Protein AF-A0A2X1SPT2-F1 (afdb_monomer_lite)

InterPro domains:
  IPR054160 MrkD-like, receptor binding domain [PF22003] (40-173)

pLDDT: mean 73.35, std 17.87, range [29.05, 94.25]

Foldseek 3Di:
DPDVVVVVVVVVVVVVVPPPPPPLPQFQKDKPDFAAEADEDAPEDFDDDLPDDFFDWRDKDKDQVCVRTPNGKIKIARPPDQLLQRWFKKFFDWPDDDPDDQWDDWPKPQKTKHKWKAFAPCQQVGHNDTDTPGDIDTGGHPSPDPRSIDISSRMMMMMTIGGHDSDIGDDWIWDWTCATMDRPNGHGHIYTYTHDDPDDDDDDD

Sequence (205 aa):
MSFLTLLRRVAMTLLFILLPAASGWACTPVFVRGQASTLRLNVGQLTVPADARPGTPLYHKSFAWNRLSDGGEQWIRCADDPHGLSPLLLDSLLSGGVTRPTVYQTNLAGIGVRVSLRAIGGYGGFPDRPTPSPFSQRVDNPAALPDAVWKLGYFRLTIELIKTGPAATPGELEYHSERFLMAEHTPAGRVRLNRRDQHRGMFSE

Radius of gyration: 23.31 Å; chains: 1; bounding box: 60×86×54 Å

Organism: Klebsiella pneumoniae (NCBI:txid573)

Secondary structure (DSSP, 8-state):
--HHHHHHHHHHHHHHHHS---------EEEEE--B-EEEE-----PPPTTPPTT-EEEEEEEEGGGTBSSS--EEEETT-TT--SPEEEEE--TT-SSS-SSEE-SSTTEEEEEEEEEGGGGGG--SS-EESSEEEEE---TT-TT-EEEGGGEEEEEEEEE-SSS---S--EEEES--EEETTSPPPEEEEE-----------

Structure (mmCIF, N/CA/C/O backbone):
data_AF-A0A2X1SPT2-F1
#
_entry.id   AF-A0A2X1SPT2-F1
#
loop_
_atom_site.group_PDB
_atom_site.id
_atom_site.type_symbol
_atom_site.label_atom_id
_atom_site.label_alt_id
_atom_site.label_comp_id
_atom_site.label_asym_id
_atom_site.label_entity_id
_atom_site.label_seq_id
_atom_site.pdbx_PDB_ins_code
_atom_site.Cartn_x
_atom_site.Cartn_y
_atom_site.Cartn_z
_atom_site.occupancy
_atom_site.B_iso_or_equiv
_atom_site.auth_seq_id
_atom_site.auth_comp_id
_atom_site.auth_asym_id
_atom_site.auth_atom_id
_atom_site.pdbx_PDB_model_num
ATOM 1 N N . MET A 1 1 ? 33.875 50.155 -24.712 1.00 55.31 1 MET A N 1
ATOM 2 C CA . MET A 1 1 ? 33.719 48.684 -24.600 1.00 55.31 1 MET A CA 1
ATOM 3 C C . MET A 1 1 ? 32.698 48.329 -23.513 1.00 55.31 1 MET A C 1
ATOM 5 O O . MET A 1 1 ? 33.093 47.835 -22.469 1.00 55.31 1 MET A O 1
ATOM 9 N N . SER A 1 2 ? 31.402 48.628 -23.693 1.00 60.03 2 SER A N 1
ATOM 10 C CA . SER A 1 2 ? 30.449 48.476 -22.568 1.00 60.03 2 SER A CA 1
ATOM 11 C C . SER A 1 2 ? 29.020 48.075 -22.959 1.00 60.03 2 SER A C 1
ATOM 13 O O . SER A 1 2 ? 28.364 47.365 -22.211 1.00 60.03 2 SER A O 1
ATOM 15 N N . PHE A 1 3 ? 28.542 48.426 -24.158 1.00 55.22 3 PHE A N 1
ATOM 16 C CA . PHE A 1 3 ? 27.149 48.145 -24.539 1.00 55.22 3 PHE A CA 1
ATOM 17 C C . PHE A 1 3 ? 26.920 46.712 -25.055 1.00 55.22 3 PHE A C 1
ATOM 19 O O . PHE A 1 3 ? 25.977 46.042 -24.646 1.00 55.22 3 PHE A O 1
ATOM 26 N N . LEU A 1 4 ? 27.827 46.200 -25.896 1.00 56.88 4 LEU A N 1
ATOM 27 C CA . LEU A 1 4 ? 27.739 44.849 -26.478 1.00 56.88 4 LEU A CA 1
ATOM 28 C C . LEU A 1 4 ? 27.890 43.729 -25.433 1.00 56.88 4 LEU A C 1
ATOM 30 O O . LEU A 1 4 ? 27.265 42.677 -25.547 1.00 56.88 4 LEU A O 1
ATOM 34 N N . THR A 1 5 ? 28.689 43.954 -24.389 1.00 59.41 5 THR A N 1
ATOM 35 C CA . THR A 1 5 ? 28.854 43.015 -23.269 1.00 59.41 5 THR A CA 1
ATOM 36 C C . THR A 1 5 ? 27.651 43.027 -22.330 1.00 59.41 5 THR A C 1
ATOM 38 O O . THR A 1 5 ? 27.274 41.967 -21.828 1.00 59.41 5 THR A O 1
ATOM 41 N N . LEU A 1 6 ? 27.013 44.188 -22.131 1.00 59.25 6 LEU A N 1
ATOM 42 C CA . LEU A 1 6 ? 25.785 44.302 -21.344 1.00 59.25 6 LEU A CA 1
ATOM 43 C C . LEU A 1 6 ? 24.607 43.619 -22.052 1.00 59.25 6 LEU A C 1
ATOM 45 O O . LEU A 1 6 ? 23.919 42.813 -21.433 1.00 59.25 6 LEU A O 1
ATOM 49 N N . LEU A 1 7 ? 24.434 43.861 -23.359 1.00 65.44 7 LEU A N 1
ATOM 50 C CA . LEU A 1 7 ? 23.360 43.251 -24.153 1.00 65.44 7 LEU A CA 1
ATOM 51 C C . LEU A 1 7 ? 23.470 41.722 -24.171 1.00 65.44 7 LEU A C 1
ATOM 53 O O . LEU A 1 7 ? 22.475 41.022 -24.013 1.00 65.44 7 LEU A O 1
ATOM 57 N N . ARG A 1 8 ? 24.696 41.199 -24.302 1.00 67.44 8 ARG A N 1
ATOM 58 C CA . ARG A 1 8 ? 24.959 39.756 -24.282 1.00 67.44 8 ARG A CA 1
ATOM 59 C C . ARG A 1 8 ? 24.668 39.136 -22.917 1.00 67.44 8 ARG A C 1
ATOM 61 O O . ARG A 1 8 ? 24.148 38.028 -22.868 1.00 67.44 8 ARG A O 1
ATOM 68 N N . ARG A 1 9 ? 24.965 39.840 -21.818 1.00 64.75 9 ARG A N 1
ATOM 69 C CA . ARG A 1 9 ? 24.621 39.378 -20.465 1.00 64.75 9 ARG A CA 1
ATOM 70 C C . ARG A 1 9 ? 23.114 39.364 -20.250 1.00 64.75 9 ARG A C 1
ATOM 72 O O . ARG A 1 9 ? 22.614 38.341 -19.812 1.00 64.75 9 ARG A O 1
ATOM 79 N N . VAL A 1 10 ? 22.412 40.435 -20.628 1.00 69.31 10 VAL A N 1
ATOM 80 C CA . VAL A 1 10 ? 20.948 40.543 -20.505 1.00 69.31 10 VAL A CA 1
ATOM 81 C C . VAL A 1 10 ? 20.235 39.495 -21.358 1.00 69.31 10 VAL A C 1
ATOM 83 O O . VAL A 1 10 ? 19.306 38.859 -20.875 1.00 69.31 10 VAL A O 1
ATOM 86 N N . ALA A 1 11 ? 20.696 39.251 -22.588 1.00 71.19 11 ALA A N 1
ATOM 87 C CA . ALA A 1 11 ? 20.153 38.196 -23.440 1.00 71.19 11 ALA A CA 1
ATOM 88 C C . ALA A 1 11 ? 20.367 36.797 -22.839 1.00 71.19 11 ALA A C 1
ATOM 90 O O . ALA A 1 11 ? 19.484 35.951 -22.928 1.00 71.19 11 ALA A O 1
ATOM 91 N N . MET A 1 12 ? 21.511 36.557 -22.189 1.00 65.81 12 MET A N 1
ATOM 92 C CA . MET A 1 12 ? 21.815 35.272 -21.555 1.00 65.81 12 MET A CA 1
ATOM 93 C C . MET A 1 12 ? 20.997 35.052 -20.274 1.00 65.81 12 MET A C 1
ATOM 95 O O . MET A 1 12 ? 20.513 33.945 -20.057 1.00 65.81 12 MET A O 1
ATOM 99 N N . THR A 1 13 ? 20.776 36.089 -19.455 1.00 65.62 13 THR A N 1
ATOM 100 C CA . THR A 1 13 ? 19.859 35.998 -18.307 1.00 65.62 13 THR A CA 1
ATOM 101 C C . THR A 1 13 ? 18.408 35.858 -18.746 1.00 65.62 13 THR A C 1
ATOM 103 O O . THR A 1 13 ? 17.702 35.037 -18.171 1.00 65.62 13 THR A O 1
ATOM 106 N N . LEU A 1 14 ? 17.958 36.578 -19.782 1.00 63.22 14 LEU A N 1
ATOM 107 C CA . LEU A 1 14 ? 16.610 36.386 -20.328 1.00 63.22 14 LEU A CA 1
ATOM 108 C C . LEU A 1 14 ? 16.420 34.977 -20.892 1.00 63.22 14 LEU A C 1
ATOM 110 O O . LEU A 1 14 ? 15.370 34.391 -20.663 1.00 63.22 14 LEU A O 1
ATOM 114 N N . LEU A 1 15 ? 17.425 34.409 -21.567 1.00 64.81 15 LEU A N 1
ATOM 115 C CA . LEU A 1 15 ? 17.377 33.030 -22.056 1.00 64.81 15 LEU A CA 1
ATOM 116 C C . LEU A 1 15 ? 17.234 32.031 -20.898 1.00 64.81 15 LEU A C 1
ATOM 118 O O . LEU A 1 15 ? 16.438 31.109 -21.002 1.00 64.81 15 LEU A O 1
ATOM 122 N N . PHE A 1 16 ? 17.934 32.242 -19.778 1.00 58.56 16 PHE A N 1
ATOM 123 C CA . PHE A 1 16 ? 17.810 31.409 -18.572 1.00 58.56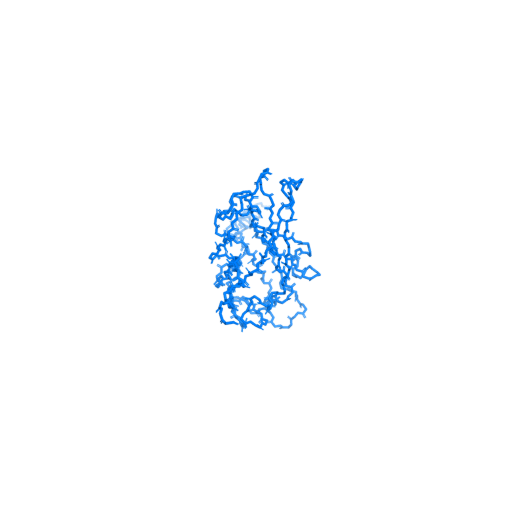 16 PHE A CA 1
ATOM 124 C C . PHE A 1 16 ? 16.471 31.564 -17.832 1.00 58.56 16 PHE A C 1
ATOM 126 O O . PHE A 1 16 ? 16.058 30.631 -17.153 1.00 58.56 16 PHE A O 1
ATOM 133 N N . ILE A 1 17 ? 15.800 32.713 -17.953 1.00 58.97 17 ILE A N 1
ATOM 134 C CA . ILE A 1 17 ? 14.474 32.967 -17.356 1.00 58.97 17 ILE A CA 1
ATOM 135 C C . ILE A 1 17 ? 13.343 32.463 -18.273 1.00 58.97 17 ILE A C 1
ATOM 137 O O . ILE A 1 17 ? 12.287 32.065 -17.788 1.00 58.97 17 ILE A O 1
ATOM 141 N N . LEU A 1 18 ? 13.558 32.486 -19.594 1.00 51.44 18 LEU A N 1
ATOM 142 C CA . LEU A 1 18 ? 12.609 32.030 -20.619 1.00 51.44 18 LEU A CA 1
ATOM 143 C C . LEU A 1 18 ? 12.758 30.554 -20.981 1.00 51.44 18 LEU A C 1
ATOM 145 O O . LEU A 1 18 ? 11.845 29.995 -21.584 1.00 51.44 18 LEU A O 1
ATOM 149 N N . LEU A 1 19 ? 13.878 29.919 -20.626 1.00 48.38 19 LEU A N 1
ATOM 150 C CA . LEU A 1 19 ? 13.932 28.472 -20.497 1.00 48.38 19 LEU A CA 1
ATOM 151 C C . LEU A 1 19 ? 12.902 28.131 -19.419 1.00 48.38 19 LEU A C 1
ATOM 153 O O . LEU A 1 19 ? 13.136 28.480 -18.257 1.00 48.38 19 LEU A O 1
ATOM 157 N N . PRO A 1 20 ? 11.758 27.499 -19.757 1.00 44.53 20 PRO A N 1
ATOM 158 C CA . PRO A 1 20 ? 10.935 26.930 -18.711 1.00 44.53 20 PRO A CA 1
ATOM 159 C C . PRO A 1 20 ? 11.891 26.071 -17.897 1.00 44.53 20 PRO A C 1
ATOM 161 O O . PRO A 1 20 ? 12.674 25.308 -18.476 1.00 44.53 20 PRO A O 1
ATOM 164 N N . ALA A 1 21 ? 11.895 26.242 -16.572 1.00 42.41 21 ALA A N 1
ATOM 165 C CA . ALA A 1 21 ? 12.479 25.226 -15.722 1.00 42.41 21 ALA A CA 1
ATOM 166 C C . ALA A 1 21 ? 11.901 23.927 -16.267 1.00 42.41 21 ALA A C 1
ATOM 168 O O . ALA A 1 21 ? 10.676 23.780 -16.299 1.00 42.41 21 ALA A O 1
ATOM 169 N N . ALA A 1 22 ? 12.754 23.066 -16.823 1.00 42.75 22 ALA A N 1
ATOM 170 C CA . ALA A 1 22 ? 12.355 21.712 -17.094 1.00 42.75 22 ALA A CA 1
ATOM 171 C C . ALA A 1 22 ? 12.027 21.179 -15.703 1.00 42.75 22 ALA A C 1
ATOM 173 O O . ALA A 1 22 ? 12.894 20.689 -14.981 1.00 42.75 22 ALA A O 1
ATOM 174 N N . SER A 1 23 ? 10.774 21.366 -15.277 1.00 41.22 23 SER A N 1
ATOM 175 C CA . SER A 1 23 ? 10.125 20.438 -14.387 1.00 41.22 23 SER A CA 1
ATOM 176 C C . SER A 1 23 ? 10.558 19.091 -14.939 1.00 41.22 23 SER A C 1
ATOM 178 O O . SER A 1 23 ? 10.498 18.875 -16.147 1.00 41.22 23 SER A O 1
ATOM 180 N N . GLY A 1 24 ? 11.178 18.247 -14.123 1.00 47.84 24 GLY A N 1
ATOM 181 C CA . GLY A 1 24 ? 11.445 16.893 -14.575 1.00 47.84 24 GLY A CA 1
ATOM 182 C C . GLY A 1 24 ? 10.083 16.327 -14.936 1.00 47.84 24 GLY A C 1
ATOM 183 O O . GLY A 1 24 ? 9.292 16.088 -14.028 1.00 47.84 24 GLY A O 1
ATOM 184 N N . TRP A 1 25 ? 9.759 16.253 -16.228 1.00 52.12 25 TRP A N 1
ATOM 185 C CA . TRP A 1 25 ? 8.517 15.647 -16.669 1.00 52.12 25 TRP A CA 1
ATOM 186 C C . TRP A 1 25 ? 8.670 14.197 -16.237 1.00 52.12 25 TRP A C 1
ATOM 188 O O . TRP A 1 25 ? 9.524 13.476 -16.755 1.00 52.12 25 TRP A O 1
ATOM 198 N N . ALA A 1 26 ? 7.947 13.817 -15.184 1.00 59.34 26 ALA A N 1
ATOM 199 C CA . ALA A 1 26 ? 7.761 12.421 -14.861 1.00 59.34 26 ALA A CA 1
ATOM 200 C C . ALA A 1 26 ? 7.245 11.777 -16.152 1.00 59.34 26 ALA A C 1
ATOM 202 O O . ALA A 1 26 ? 6.302 12.264 -16.776 1.00 59.34 26 ALA A O 1
ATOM 203 N N . CYS A 1 27 ? 7.994 10.802 -16.657 1.00 68.75 27 CYS A N 1
ATOM 204 C CA . CYS A 1 27 ? 7.699 10.215 -17.951 1.00 68.75 27 CYS A CA 1
ATOM 205 C C . CYS A 1 27 ? 6.348 9.498 -17.895 1.00 68.75 27 CYS A C 1
ATOM 207 O O . CYS A 1 27 ? 5.954 9.023 -16.832 1.00 68.75 27 CYS A O 1
ATOM 209 N N . THR A 1 28 ? 5.670 9.336 -19.031 1.00 73.12 28 THR A N 1
ATOM 210 C CA . THR A 1 28 ? 4.423 8.563 -19.074 1.00 73.12 28 THR A CA 1
ATOM 211 C C . THR A 1 28 ? 4.722 7.076 -18.819 1.00 73.12 28 THR A C 1
ATOM 213 O O . THR A 1 28 ? 5.338 6.431 -19.679 1.00 73.12 28 THR A O 1
ATOM 216 N N . PRO A 1 29 ? 4.317 6.494 -17.672 1.00 74.56 29 PRO A N 1
ATOM 217 C CA . PRO A 1 29 ? 4.623 5.106 -17.359 1.00 74.56 29 PRO A CA 1
ATOM 218 C C . PRO A 1 29 ? 3.682 4.159 -18.107 1.00 74.56 29 PRO A C 1
ATOM 220 O O . PRO A 1 29 ? 2.465 4.344 -18.120 1.00 74.56 29 PRO A O 1
ATOM 223 N N . VAL A 1 30 ? 4.240 3.107 -18.704 1.00 77.56 30 VAL A N 1
ATOM 224 C CA . VAL A 1 30 ? 3.487 2.042 -19.379 1.00 77.56 30 VAL A CA 1
ATOM 225 C C . VAL A 1 30 ? 3.906 0.672 -18.855 1.00 77.56 30 VAL A C 1
ATOM 227 O O . VAL A 1 30 ? 5.099 0.384 -18.731 1.00 77.56 30 VAL A O 1
ATOM 230 N N . PHE A 1 31 ? 2.933 -0.198 -18.562 1.00 79.50 31 PHE A N 1
ATOM 231 C CA . PHE A 1 31 ? 3.227 -1.606 -18.290 1.00 79.50 31 PHE A CA 1
ATOM 232 C C . PHE A 1 31 ? 3.690 -2.277 -19.582 1.00 79.50 31 PHE A C 1
ATOM 234 O O . PHE A 1 31 ? 2.964 -2.305 -20.573 1.00 79.50 31 PHE A O 1
ATOM 241 N N . VAL A 1 32 ? 4.891 -2.847 -19.553 1.00 80.56 32 VAL A N 1
ATOM 242 C CA . VAL A 1 32 ? 5.421 -3.674 -20.650 1.00 80.56 32 VAL A CA 1
ATOM 243 C C . VAL A 1 32 ? 5.364 -5.164 -20.319 1.00 80.56 32 VAL A C 1
ATOM 245 O O . VAL A 1 32 ? 5.502 -6.006 -21.202 1.00 80.56 32 VAL A O 1
ATOM 248 N N . ARG A 1 33 ? 5.131 -5.502 -19.045 1.00 83.62 33 ARG A N 1
ATOM 249 C CA . ARG A 1 33 ? 4.890 -6.867 -18.577 1.00 83.62 33 ARG A CA 1
ATOM 250 C C . ARG A 1 33 ? 3.995 -6.860 -17.342 1.00 83.62 33 ARG A C 1
ATOM 252 O O . ARG A 1 33 ? 4.230 -6.073 -16.424 1.00 83.62 33 ARG A O 1
ATOM 259 N N . GLY A 1 34 ? 3.045 -7.794 -17.308 1.00 78.12 34 GLY A N 1
ATOM 260 C CA . GLY A 1 34 ? 2.100 -7.975 -16.205 1.00 78.12 34 GLY A CA 1
ATOM 261 C C . GLY A 1 34 ? 1.052 -6.864 -16.122 1.00 78.12 34 GLY A C 1
ATOM 262 O O . GLY A 1 34 ? 1.077 -5.897 -16.881 1.00 78.12 34 GLY A O 1
ATOM 263 N N . GLN A 1 35 ? 0.125 -7.005 -15.177 1.00 73.38 35 GLN A N 1
ATOM 264 C CA . GLN A 1 35 ? -0.921 -6.012 -14.904 1.00 73.38 35 GLN A CA 1
ATOM 265 C C . GLN A 1 35 ? -1.218 -5.917 -13.408 1.00 73.38 35 GLN A C 1
ATOM 267 O O . GLN A 1 35 ? -1.078 -6.900 -12.670 1.00 73.38 35 GLN A O 1
ATOM 272 N N . ALA A 1 36 ? -1.633 -4.737 -12.943 1.00 68.81 36 ALA A N 1
ATOM 273 C CA . ALA A 1 36 ? -2.073 -4.547 -11.565 1.00 68.81 36 ALA A CA 1
ATOM 274 C C . ALA A 1 36 ? -3.337 -5.371 -11.277 1.00 68.81 36 ALA A C 1
ATOM 276 O O . ALA A 1 36 ? -4.288 -5.350 -12.056 1.00 68.81 36 ALA A O 1
ATOM 277 N N . SER A 1 37 ? -3.355 -6.098 -10.155 1.00 68.50 37 SER A N 1
ATOM 278 C CA . SER A 1 37 ? -4.501 -6.916 -9.749 1.00 68.50 37 SER A CA 1
ATOM 279 C C . SER A 1 37 ? -5.048 -6.499 -8.377 1.00 68.50 37 SER A C 1
ATOM 281 O O . SER A 1 37 ? -4.565 -5.557 -7.741 1.00 68.50 37 SER A O 1
ATOM 283 N N . THR A 1 38 ? -6.122 -7.159 -7.936 1.00 73.00 38 THR A N 1
ATOM 284 C CA . THR A 1 38 ? -6.719 -6.908 -6.619 1.00 73.00 38 THR A CA 1
ATOM 285 C C . THR A 1 38 ? -6.081 -7.807 -5.567 1.00 73.00 38 THR A C 1
ATOM 287 O O . THR A 1 38 ? -6.272 -9.023 -5.594 1.00 73.00 38 THR A O 1
ATOM 290 N N . LEU A 1 39 ? -5.420 -7.213 -4.574 1.00 76.31 39 LEU A N 1
ATOM 291 C CA . LEU A 1 39 ? -5.006 -7.936 -3.380 1.00 76.31 39 LEU A CA 1
ATOM 292 C C . LEU A 1 39 ? -6.229 -8.237 -2.517 1.00 76.31 39 LEU A C 1
ATOM 294 O O . LEU A 1 39 ? -6.851 -7.324 -1.975 1.00 76.31 39 LEU A O 1
ATOM 298 N N . ARG A 1 40 ? -6.544 -9.523 -2.365 1.00 77.25 40 ARG A N 1
ATOM 299 C CA . ARG A 1 40 ? -7.540 -10.016 -1.411 1.00 77.25 40 ARG A CA 1
ATOM 300 C C . ARG A 1 40 ? -6.828 -10.645 -0.227 1.00 77.25 40 ARG A C 1
ATOM 302 O O . ARG A 1 40 ? -6.070 -11.597 -0.405 1.00 77.25 40 ARG A O 1
ATOM 309 N N . LEU A 1 41 ? -7.080 -10.136 0.971 1.00 80.00 41 LEU A N 1
ATOM 310 C CA . LEU A 1 41 ? -6.497 -10.678 2.192 1.00 80.00 41 LEU A CA 1
ATOM 311 C C . LEU A 1 41 ? -7.589 -11.026 3.205 1.00 80.00 41 LEU A C 1
ATOM 313 O O . LEU A 1 41 ? -8.393 -10.177 3.581 1.00 80.00 41 LEU A O 1
ATOM 317 N N . ASN A 1 42 ? -7.566 -12.287 3.647 1.00 83.44 42 ASN A N 1
ATOM 318 C CA . ASN A 1 42 ? -8.299 -12.759 4.813 1.00 83.44 42 ASN A CA 1
ATOM 319 C C . ASN A 1 42 ? -7.369 -12.782 6.028 1.00 83.44 42 ASN A C 1
ATOM 321 O O . ASN A 1 42 ? -6.320 -13.432 6.000 1.00 83.44 42 ASN A O 1
ATOM 325 N N . VAL A 1 43 ? -7.747 -12.036 7.064 1.00 82.06 43 VAL A N 1
ATOM 326 C CA . VAL A 1 43 ? -6.992 -11.913 8.318 1.00 82.06 43 VAL A CA 1
ATOM 327 C C . VAL A 1 43 ? -7.349 -13.000 9.337 1.00 82.06 43 VAL A C 1
ATOM 329 O O . VAL A 1 43 ? -6.632 -13.157 10.318 1.00 82.06 43 VAL A O 1
ATOM 332 N N . GLY A 1 44 ? -8.401 -13.787 9.084 1.00 83.88 44 GLY A N 1
ATOM 333 C CA . GLY A 1 44 ? -8.886 -14.816 10.002 1.00 83.88 44 GLY A CA 1
ATOM 334 C C . GLY A 1 44 ? -9.475 -14.232 11.288 1.00 83.88 44 GLY A C 1
ATOM 335 O O . GLY A 1 44 ? -9.928 -13.085 11.317 1.00 83.88 44 GLY A O 1
ATOM 336 N N . GLN A 1 45 ? -9.480 -15.034 12.355 1.00 85.12 45 GLN A N 1
ATOM 337 C CA . GLN A 1 45 ? -9.862 -14.560 13.683 1.00 85.12 45 GLN A CA 1
ATOM 338 C C . GLN A 1 45 ? -8.724 -13.740 14.299 1.00 85.12 45 GLN A C 1
ATOM 340 O O . GLN A 1 45 ? -7.587 -14.200 14.383 1.00 85.12 45 GLN A O 1
ATOM 345 N N . LEU A 1 46 ? -9.050 -12.528 14.749 1.00 85.25 46 LEU A N 1
ATOM 346 C CA . LEU A 1 46 ? -8.131 -11.623 15.432 1.00 85.25 46 LEU A CA 1
ATOM 347 C C . LEU A 1 46 ? -8.734 -11.214 16.777 1.00 85.25 46 LEU A C 1
ATOM 349 O O . LEU A 1 46 ? -9.833 -10.660 16.815 1.00 85.25 46 LEU A O 1
ATOM 353 N N . THR A 1 47 ? -7.994 -11.442 17.859 1.00 88.94 47 THR A N 1
ATOM 354 C CA . THR A 1 47 ? -8.350 -10.967 19.202 1.00 88.94 47 THR A CA 1
ATOM 355 C C . THR A 1 47 ? -7.538 -9.722 19.519 1.00 88.94 47 THR A C 1
ATOM 357 O O . THR A 1 47 ? -6.314 -9.733 19.409 1.00 88.94 47 THR A O 1
ATOM 360 N N . VAL A 1 48 ? -8.211 -8.643 19.916 1.00 89.44 48 VAL A N 1
ATOM 361 C CA . VAL A 1 48 ? -7.560 -7.383 20.291 1.00 89.44 48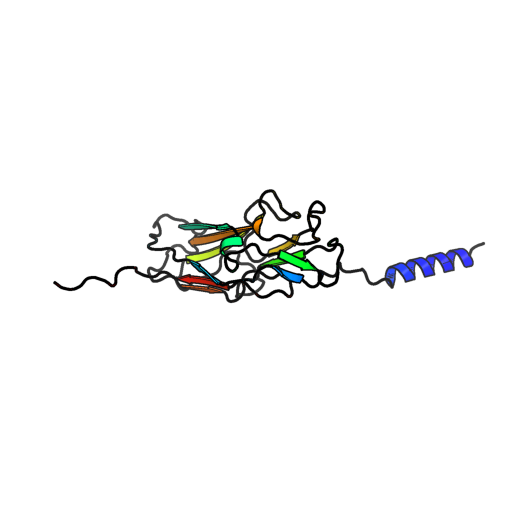 VAL A CA 1
ATOM 362 C C . VAL A 1 48 ? -7.290 -7.397 21.795 1.00 89.44 48 VAL A C 1
ATOM 364 O O . VAL A 1 48 ? -8.253 -7.450 22.562 1.00 89.44 48 VAL A O 1
ATOM 367 N N . PRO A 1 49 ? -6.025 -7.322 22.246 1.00 88.31 49 PRO A N 1
ATOM 368 C CA . PRO A 1 49 ? -5.729 -7.244 23.671 1.00 88.31 49 PRO A CA 1
ATOM 369 C C . PRO A 1 49 ? -6.336 -5.980 24.297 1.00 88.31 49 PRO A C 1
ATOM 371 O O . PRO A 1 49 ? -6.297 -4.889 23.709 1.00 88.31 49 PRO A O 1
ATOM 374 N N . ALA A 1 50 ? -6.906 -6.122 25.495 1.00 85.19 50 ALA A N 1
ATOM 375 C CA . ALA A 1 50 ? -7.547 -5.015 26.207 1.00 85.19 50 ALA A CA 1
ATOM 376 C C . ALA A 1 50 ? -6.539 -3.914 26.583 1.00 85.19 50 ALA A C 1
ATOM 378 O O . ALA A 1 50 ? -6.856 -2.729 26.516 1.00 85.19 50 ALA A O 1
ATOM 379 N N . ASP A 1 51 ? -5.306 -4.310 26.893 1.00 90.44 51 ASP A N 1
ATOM 380 C CA . ASP A 1 51 ? -4.177 -3.463 27.277 1.00 90.44 51 ASP A CA 1
ATOM 381 C C . ASP A 1 51 ? -3.410 -2.861 26.085 1.00 90.44 51 ASP A C 1
ATOM 383 O O . ASP A 1 51 ? -2.581 -1.965 26.271 1.00 90.44 51 ASP A O 1
ATOM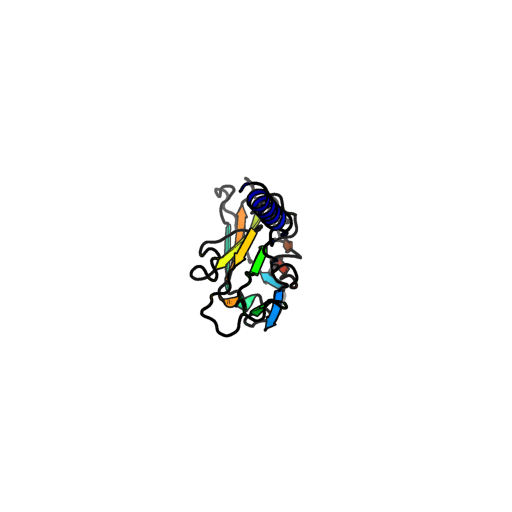 387 N N . ALA A 1 52 ? -3.698 -3.296 24.850 1.00 90.69 52 ALA A N 1
ATOM 388 C CA . ALA A 1 52 ? -3.081 -2.723 23.657 1.00 90.69 52 ALA A CA 1
ATOM 389 C C . ALA A 1 52 ? -3.386 -1.220 23.568 1.00 90.69 52 ALA A C 1
ATOM 391 O O . ALA A 1 52 ? -4.541 -0.796 23.678 1.00 90.69 52 ALA A O 1
ATOM 392 N N . ARG A 1 53 ? -2.358 -0.401 23.335 1.00 94.12 53 ARG A N 1
ATOM 393 C CA . ARG A 1 53 ? -2.498 1.056 23.221 1.00 94.12 53 ARG A CA 1
ATOM 394 C C . ARG A 1 53 ? -2.858 1.455 21.783 1.00 94.12 53 ARG A C 1
ATOM 396 O O . ARG A 1 53 ? -2.555 0.715 20.844 1.00 94.12 53 ARG A O 1
ATOM 403 N N . PRO A 1 54 ? -3.473 2.630 21.568 1.00 93.19 54 PRO A N 1
ATOM 404 C CA . PRO A 1 54 ? -3.573 3.198 20.229 1.00 93.19 54 PRO A CA 1
ATOM 405 C C . PRO A 1 54 ? -2.190 3.284 19.561 1.00 93.19 54 PRO A C 1
ATOM 407 O O . PRO A 1 54 ? -1.212 3.685 20.189 1.00 93.19 54 PRO A O 1
ATOM 410 N N . GLY A 1 55 ? -2.107 2.874 18.297 1.00 91.50 55 GLY A N 1
ATOM 411 C CA . GLY A 1 55 ? -0.869 2.740 17.527 1.00 91.50 55 GLY A CA 1
ATOM 412 C C . GLY A 1 55 ? -0.261 1.332 17.528 1.00 91.50 55 GLY A C 1
ATOM 413 O O . GLY A 1 55 ? 0.601 1.061 16.692 1.00 91.50 55 GLY A O 1
ATOM 414 N N . THR A 1 56 ? -0.710 0.421 18.401 1.00 93.06 56 THR A N 1
ATOM 415 C CA . THR A 1 56 ? -0.220 -0.966 18.424 1.00 93.06 56 THR A CA 1
ATOM 416 C C . THR A 1 56 ? -0.630 -1.715 17.147 1.00 93.06 56 THR A C 1
ATOM 418 O O . THR A 1 56 ? -1.822 -1.732 16.815 1.00 93.06 56 THR A O 1
ATOM 421 N N . PRO A 1 57 ? 0.316 -2.363 16.435 1.00 92.62 57 PRO A N 1
ATOM 422 C CA . PRO A 1 57 ? -0.019 -3.289 15.364 1.00 92.62 57 PRO A CA 1
ATOM 423 C C . PRO A 1 57 ? -0.618 -4.569 15.955 1.00 92.62 57 PRO A C 1
ATOM 425 O O . PRO A 1 57 ? -0.009 -5.235 16.785 1.00 92.62 57 PRO A O 1
ATOM 428 N N . LEU A 1 58 ? -1.832 -4.896 15.527 1.00 92.69 58 LEU A N 1
ATOM 429 C CA . LEU A 1 58 ? -2.588 -6.083 15.933 1.00 92.69 58 LEU A CA 1
ATOM 430 C C . LEU A 1 58 ? -2.368 -7.246 14.964 1.00 92.69 58 LEU A C 1
ATOM 432 O O . LEU A 1 58 ? -2.447 -8.411 15.332 1.00 92.69 58 LEU A O 1
ATOM 436 N N . TYR A 1 59 ? -2.093 -6.913 13.709 1.00 92.00 59 TYR A N 1
ATOM 437 C CA . TYR A 1 59 ? -1.821 -7.854 12.638 1.00 92.00 59 TYR A CA 1
ATOM 438 C C . TYR A 1 59 ? -0.817 -7.222 11.687 1.00 92.00 59 TYR A C 1
ATOM 440 O O . TYR A 1 59 ? -0.899 -6.021 11.430 1.00 92.00 59 TYR A O 1
ATOM 448 N N . HIS A 1 60 ? 0.076 -8.025 11.116 1.00 92.31 60 HIS A N 1
ATOM 449 C CA . HIS A 1 60 ? 0.918 -7.596 10.010 1.00 92.31 60 HIS A CA 1
ATOM 450 C C . HIS A 1 60 ? 1.137 -8.743 9.022 1.00 92.31 60 HIS A C 1
ATOM 452 O O . HIS A 1 60 ? 1.324 -9.897 9.409 1.00 92.31 60 HIS A O 1
ATOM 458 N N . LYS A 1 61 ? 1.152 -8.428 7.726 1.00 89.56 61 LYS A N 1
ATOM 459 C CA . LYS A 1 61 ? 1.550 -9.377 6.685 1.00 89.56 61 LYS A CA 1
ATOM 460 C C . LYS A 1 61 ? 2.242 -8.666 5.539 1.00 89.56 61 LYS A C 1
ATOM 462 O O . LYS A 1 61 ? 1.753 -7.655 5.038 1.00 89.56 61 LYS A O 1
ATOM 467 N N . SER A 1 62 ? 3.370 -9.229 5.117 1.00 89.69 62 SER A N 1
ATOM 468 C CA . SER A 1 62 ? 4.163 -8.719 4.003 1.00 89.69 62 SER A CA 1
ATOM 469 C C . SER A 1 62 ? 4.068 -9.638 2.789 1.00 89.69 62 SER A C 1
ATOM 471 O O . SER A 1 62 ? 4.107 -10.862 2.906 1.00 89.69 62 SER A O 1
ATOM 473 N N . PHE A 1 63 ? 3.983 -9.037 1.610 1.00 85.56 63 PHE A N 1
ATOM 474 C CA . PHE A 1 63 ? 3.833 -9.704 0.327 1.00 85.56 63 PHE A CA 1
ATOM 475 C C . PHE A 1 63 ? 4.949 -9.271 -0.618 1.00 85.56 63 PHE A C 1
ATOM 477 O O . PHE A 1 63 ? 5.318 -8.096 -0.683 1.00 85.56 63 PHE A O 1
ATOM 484 N N . ALA A 1 64 ? 5.471 -10.227 -1.383 1.00 86.06 64 ALA A N 1
ATOM 485 C CA . ALA A 1 64 ? 6.211 -9.901 -2.593 1.00 86.06 64 ALA A CA 1
ATOM 486 C C . ALA A 1 64 ? 5.260 -9.269 -3.608 1.00 86.06 64 ALA A C 1
ATOM 488 O O . ALA A 1 64 ? 4.161 -9.788 -3.805 1.00 86.06 64 ALA A O 1
ATOM 489 N N . TRP A 1 65 ? 5.696 -8.194 -4.265 1.00 82.38 65 TRP A N 1
ATOM 490 C CA . TRP A 1 65 ? 4.895 -7.518 -5.284 1.00 82.38 65 TRP A CA 1
ATOM 491 C C . TRP A 1 65 ? 4.380 -8.468 -6.372 1.00 82.38 65 TRP A C 1
ATOM 493 O O . TRP A 1 65 ? 3.221 -8.392 -6.758 1.00 82.38 65 TRP A O 1
ATOM 503 N N . ASN A 1 66 ? 5.197 -9.445 -6.775 1.00 76.50 66 ASN A N 1
ATOM 504 C CA . ASN A 1 66 ? 4.847 -10.447 -7.790 1.00 76.50 66 ASN A CA 1
ATOM 505 C C . ASN A 1 66 ? 3.647 -11.343 -7.418 1.00 76.50 66 ASN A C 1
ATOM 507 O O . ASN A 1 66 ? 3.147 -12.081 -8.257 1.00 76.50 66 ASN A O 1
ATOM 511 N N . ARG A 1 67 ? 3.207 -11.337 -6.151 1.00 71.00 67 ARG A N 1
ATOM 512 C CA 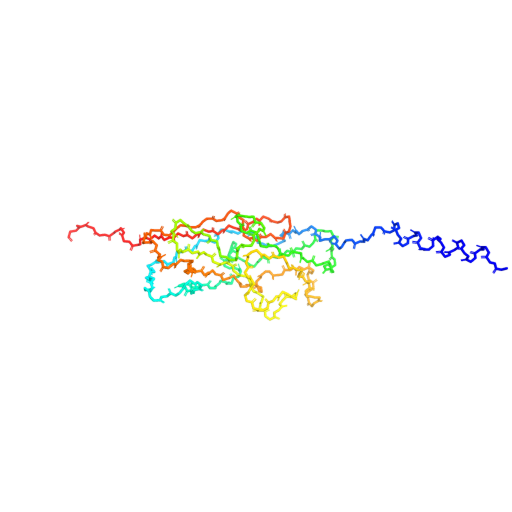. ARG A 1 67 ? 1.975 -12.022 -5.720 1.00 71.00 67 ARG A CA 1
ATOM 513 C C . ARG A 1 67 ? 0.729 -11.135 -5.824 1.00 71.00 67 ARG A C 1
ATOM 515 O O . ARG A 1 67 ? -0.372 -11.626 -5.604 1.00 71.00 67 ARG A O 1
ATOM 522 N N . LEU A 1 68 ? 0.916 -9.836 -6.050 1.00 69.81 68 LEU A N 1
ATOM 523 C CA . LEU A 1 68 ? -0.129 -8.810 -6.148 1.00 69.81 68 LEU A CA 1
ATOM 524 C C . LEU A 1 68 ? -0.414 -8.418 -7.587 1.00 69.81 68 LEU A C 1
ATOM 526 O O . LEU A 1 68 ? -1.522 -8.008 -7.919 1.00 69.81 68 LEU A O 1
ATOM 530 N N . SER A 1 69 ? 0.594 -8.516 -8.438 1.00 66.75 69 SER A N 1
ATOM 531 C CA . SER A 1 69 ? 0.396 -8.649 -9.868 1.00 66.75 69 SER A CA 1
ATOM 532 C C . SER A 1 69 ? -0.392 -9.922 -10.168 1.00 66.75 69 SER A C 1
ATOM 534 O O . SER A 1 69 ? -0.586 -10.770 -9.300 1.00 66.75 69 SER A O 1
ATOM 536 N N . ASP A 1 70 ? -0.856 -10.047 -11.399 1.00 64.56 70 ASP A N 1
ATOM 537 C CA . ASP A 1 70 ? -1.492 -11.204 -12.037 1.00 64.56 70 ASP A CA 1
ATOM 538 C C . ASP A 1 70 ? -0.686 -12.529 -11.999 1.00 64.56 70 ASP A C 1
ATOM 540 O O . ASP A 1 70 ? -0.734 -13.330 -12.926 1.00 64.56 70 ASP A O 1
ATOM 544 N N . GLY A 1 71 ? 0.059 -12.786 -10.922 1.00 62.16 71 GLY A N 1
ATOM 545 C CA . GLY A 1 71 ? 0.896 -13.957 -10.694 1.00 62.16 71 GLY A CA 1
ATOM 546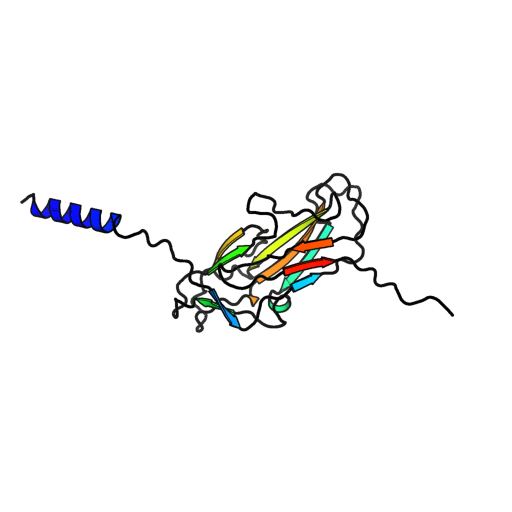 C C . GLY A 1 71 ? 2.316 -13.833 -11.249 1.00 62.16 71 GLY A C 1
ATOM 547 O O . GLY A 1 71 ? 3.107 -14.754 -11.058 1.00 62.16 71 GLY A O 1
ATOM 548 N N . GLY A 1 72 ? 2.656 -12.725 -11.922 1.00 73.56 72 GLY A N 1
ATOM 549 C CA . GLY A 1 72 ? 3.930 -12.540 -12.629 1.00 73.56 72 GLY A CA 1
ATOM 550 C C . GLY A 1 72 ? 4.721 -11.297 -12.219 1.00 73.56 72 GLY A C 1
ATOM 551 O O . GLY A 1 72 ? 4.258 -10.451 -11.469 1.00 73.56 72 GLY A O 1
ATOM 552 N N . GLU A 1 73 ? 5.953 -11.151 -12.695 1.00 80.19 73 GLU A N 1
ATOM 553 C CA . GLU A 1 73 ? 6.714 -9.917 -12.471 1.00 80.19 73 GLU A CA 1
ATOM 554 C C . GLU A 1 73 ? 6.137 -8.758 -13.301 1.00 80.19 73 GLU A C 1
ATOM 556 O O . GLU A 1 73 ? 5.879 -8.923 -14.493 1.00 80.19 73 GLU A O 1
ATOM 561 N N . GLN A 1 74 ? 5.948 -7.593 -12.676 1.00 82.50 74 GLN A N 1
ATOM 562 C CA . GLN A 1 74 ? 5.479 -6.384 -13.356 1.00 82.50 74 GLN A CA 1
ATOM 563 C C . GLN A 1 74 ? 6.626 -5.461 -13.718 1.00 82.50 74 GLN A C 1
ATOM 565 O O . GLN A 1 74 ? 7.435 -5.114 -12.849 1.00 82.50 74 GLN A O 1
ATOM 570 N N . TRP A 1 75 ? 6.642 -5.029 -14.975 1.00 84.75 75 TRP A N 1
ATOM 571 C CA . TRP A 1 75 ? 7.652 -4.124 -15.505 1.00 84.75 75 TRP A CA 1
ATOM 572 C C . TRP A 1 75 ? 7.000 -2.866 -16.059 1.00 84.75 75 TRP A C 1
ATOM 574 O O . TRP A 1 75 ? 6.047 -2.944 -16.838 1.00 84.75 75 TRP A O 1
ATOM 584 N N . ILE A 1 76 ? 7.546 -1.718 -15.675 1.00 81.81 76 ILE A N 1
ATOM 585 C CA . ILE A 1 76 ? 7.135 -0.405 -16.168 1.00 81.81 76 ILE A CA 1
ATOM 586 C C . ILE A 1 76 ? 8.259 0.151 -17.040 1.00 81.81 76 ILE A C 1
ATOM 588 O O . ILE A 1 76 ? 9.430 -0.031 -16.721 1.00 81.81 76 ILE A O 1
ATOM 592 N N . ARG A 1 77 ? 7.905 0.836 -18.125 1.00 80.56 77 ARG A N 1
ATOM 593 C CA . ARG A 1 77 ? 8.814 1.626 -18.965 1.00 80.56 77 ARG A CA 1
ATOM 594 C C . ARG A 1 77 ? 8.269 3.045 -19.095 1.00 80.56 77 ARG A C 1
ATOM 596 O O . ARG A 1 77 ? 7.061 3.243 -19.007 1.00 80.56 77 ARG A O 1
ATOM 603 N N . CYS A 1 78 ? 9.137 4.007 -19.371 1.00 78.62 78 CYS A N 1
ATOM 604 C CA . CYS A 1 78 ? 8.729 5.312 -19.872 1.00 78.62 78 CYS A CA 1
ATOM 605 C C . CYS A 1 78 ? 8.387 5.201 -21.361 1.00 78.62 78 CYS A C 1
ATOM 607 O O . CYS A 1 78 ? 9.235 4.799 -22.160 1.00 78.62 78 CYS A O 1
ATOM 609 N N . ALA A 1 79 ? 7.167 5.563 -21.760 1.00 75.12 79 ALA A N 1
ATOM 610 C CA . ALA A 1 79 ? 6.800 5.587 -23.177 1.00 75.12 79 ALA A CA 1
ATOM 611 C C . ALA A 1 79 ? 7.697 6.552 -23.974 1.00 75.12 79 ALA A C 1
ATOM 613 O O . ALA A 1 79 ? 8.184 6.188 -25.046 1.00 75.12 79 ALA A O 1
ATOM 614 N N . ASP A 1 80 ? 7.974 7.714 -23.378 1.00 74.12 80 ASP A N 1
ATOM 615 C CA . ASP A 1 80 ? 8.659 8.852 -24.001 1.00 74.12 80 ASP A CA 1
ATOM 616 C C . ASP A 1 80 ? 10.173 8.897 -23.713 1.00 74.12 80 ASP A C 1
ATOM 618 O O . ASP A 1 80 ? 10.858 9.826 -24.132 1.00 74.12 80 ASP A O 1
ATOM 622 N N . ASP A 1 81 ? 10.712 7.894 -23.010 1.00 72.88 81 ASP A N 1
ATOM 623 C CA . ASP A 1 81 ? 12.144 7.782 -22.719 1.00 72.88 81 ASP A CA 1
ATOM 624 C C . ASP A 1 81 ? 12.647 6.353 -22.991 1.00 72.88 81 ASP A C 1
ATOM 626 O O . ASP A 1 81 ? 12.576 5.477 -22.120 1.00 72.88 81 ASP A O 1
ATOM 630 N N . PRO A 1 82 ? 13.154 6.091 -24.209 1.00 66.88 82 PRO A N 1
ATOM 631 C CA . PRO A 1 82 ? 13.666 4.781 -24.593 1.00 66.88 82 PRO A CA 1
ATOM 632 C C . PRO A 1 82 ? 14.989 4.420 -23.904 1.00 66.88 82 PRO A C 1
ATOM 634 O O . PRO A 1 82 ? 15.370 3.252 -23.929 1.00 66.88 82 PRO A O 1
ATOM 637 N N . HIS A 1 83 ? 15.686 5.386 -23.298 1.00 73.69 83 HIS A N 1
ATOM 638 C CA . HIS A 1 83 ? 16.962 5.162 -22.616 1.00 73.69 83 HIS A CA 1
ATOM 639 C C . HIS A 1 83 ? 16.794 4.939 -21.107 1.00 73.69 83 HIS A C 1
ATOM 641 O O . HIS A 1 83 ? 17.740 4.506 -20.451 1.00 73.69 83 HIS A O 1
ATOM 647 N N . GLY A 1 84 ? 15.599 5.193 -20.561 1.00 71.81 84 GLY A N 1
ATOM 648 C CA . GLY A 1 84 ? 15.257 4.926 -19.163 1.00 71.81 84 GLY A CA 1
ATOM 649 C C . GLY A 1 84 ? 16.042 5.776 -18.165 1.00 71.81 84 GLY A C 1
ATOM 650 O O . GLY A 1 84 ? 16.335 5.300 -17.071 1.00 71.81 84 GLY A O 1
ATOM 651 N N . LEU A 1 85 ? 16.412 6.999 -18.549 1.00 75.50 85 LEU A N 1
ATOM 652 C CA . LEU A 1 85 ? 17.160 7.949 -17.716 1.00 75.50 85 LEU A CA 1
ATOM 653 C C . LEU A 1 85 ? 16.233 8.783 -16.821 1.00 75.50 85 LEU A C 1
ATOM 655 O O . LEU A 1 85 ? 16.637 9.287 -15.772 1.00 75.50 85 LEU A O 1
ATOM 659 N N . SER A 1 86 ? 14.987 8.941 -17.249 1.00 77.25 86 SER A N 1
ATOM 660 C CA . SER A 1 86 ? 13.928 9.627 -16.529 1.00 77.25 86 SER A CA 1
ATOM 661 C C . SER A 1 86 ? 13.533 8.795 -15.320 1.00 77.25 86 SER A C 1
ATOM 663 O O . SER A 1 86 ? 13.463 7.576 -15.427 1.00 77.25 86 SER A O 1
ATOM 665 N N . PRO A 1 87 ? 13.260 9.411 -14.167 1.00 77.94 87 PRO A N 1
ATOM 666 C CA . PRO A 1 87 ? 12.766 8.683 -13.010 1.00 77.94 87 PRO A CA 1
ATOM 667 C C . PRO A 1 87 ? 11.316 8.237 -13.205 1.00 77.94 87 PRO A C 1
ATOM 669 O O . PRO A 1 87 ? 10.543 8.859 -13.935 1.00 77.94 87 PRO A O 1
ATOM 672 N N . LEU A 1 88 ? 10.917 7.247 -12.417 1.00 79.06 88 LEU A N 1
ATOM 673 C CA . LEU A 1 88 ? 9.519 6.938 -12.171 1.00 79.06 88 LEU A CA 1
ATOM 674 C C . LEU A 1 88 ? 9.053 7.664 -10.908 1.00 79.06 88 LEU A C 1
ATOM 676 O O . LEU A 1 88 ? 9.683 7.530 -9.858 1.00 79.06 88 LEU A O 1
ATOM 680 N N . LEU A 1 89 ? 7.941 8.394 -10.974 1.00 78.88 89 LEU A N 1
ATOM 681 C CA . LEU A 1 89 ? 7.252 8.825 -9.761 1.00 78.88 89 LEU A CA 1
ATOM 682 C C . LEU A 1 89 ? 6.321 7.700 -9.302 1.00 78.88 89 LEU A C 1
ATOM 684 O O . LEU A 1 89 ? 5.428 7.281 -10.039 1.00 78.88 89 LEU A O 1
ATOM 688 N N . LEU A 1 90 ? 6.574 7.169 -8.106 1.00 79.31 90 LEU A N 1
ATOM 689 C CA . LEU A 1 90 ? 5.742 6.147 -7.489 1.00 79.31 90 LEU A CA 1
ATOM 690 C C . LEU A 1 90 ? 4.876 6.777 -6.400 1.00 79.31 90 LEU A C 1
ATOM 692 O O . LEU A 1 90 ? 5.377 7.173 -5.341 1.00 79.31 90 LEU A O 1
ATOM 696 N N . ASP A 1 91 ? 3.573 6.796 -6.652 1.00 77.81 91 ASP A N 1
ATOM 697 C CA . ASP A 1 91 ? 2.570 7.384 -5.779 1.00 77.81 91 ASP A CA 1
ATOM 698 C C . ASP A 1 91 ? 1.671 6.316 -5.162 1.00 77.81 91 ASP A C 1
ATOM 700 O O . ASP A 1 91 ? 1.126 5.435 -5.833 1.00 77.81 91 ASP A O 1
ATOM 704 N N . SER A 1 92 ? 1.464 6.429 -3.856 1.00 76.88 92 SER A N 1
ATOM 705 C CA . SER A 1 92 ? 0.483 5.645 -3.118 1.00 76.88 92 SER A CA 1
ATOM 706 C C . SER A 1 92 ? -0.644 6.559 -2.672 1.00 76.88 92 SER A C 1
ATOM 708 O O . SER A 1 92 ? -0.453 7.417 -1.809 1.00 76.88 92 SER A O 1
ATOM 710 N N . LEU A 1 93 ? -1.828 6.358 -3.244 1.00 69.31 93 LEU A N 1
ATOM 711 C CA . LEU A 1 93 ? -3.043 7.094 -2.909 1.00 69.31 93 LEU A CA 1
ATOM 712 C C . LEU A 1 93 ? -4.137 6.084 -2.584 1.00 69.31 93 LEU A C 1
ATOM 714 O O . LEU A 1 93 ? -4.854 5.609 -3.465 1.00 69.31 93 LEU A O 1
ATOM 718 N N . LEU A 1 94 ? -4.257 5.746 -1.303 1.00 67.44 94 LEU A N 1
ATOM 719 C CA . LEU A 1 94 ? -5.429 5.036 -0.811 1.00 67.44 94 LEU A CA 1
ATOM 720 C C . LEU A 1 94 ? -6.653 5.962 -0.868 1.00 67.44 94 LEU A C 1
ATOM 722 O O . LEU A 1 94 ? -6.547 7.182 -0.713 1.00 67.44 94 LEU A O 1
ATOM 726 N N . SER A 1 95 ? -7.820 5.376 -1.128 1.00 54.50 95 SER A N 1
ATOM 727 C CA . SER A 1 95 ? -9.095 6.101 -1.214 1.00 54.50 95 SER A CA 1
ATOM 728 C C . SER A 1 95 ? -9.315 6.889 0.087 1.00 54.50 95 SER A C 1
ATOM 730 O O . SER A 1 95 ? -9.369 6.283 1.154 1.00 54.50 95 SER A O 1
ATOM 732 N N . GLY A 1 96 ? -9.390 8.225 0.021 1.00 52.06 96 GLY A N 1
ATOM 733 C CA . GLY A 1 96 ? -9.533 9.068 1.222 1.00 52.06 96 GLY A CA 1
ATOM 734 C C . GLY A 1 96 ? -8.810 10.420 1.201 1.00 52.06 96 GLY A C 1
ATOM 735 O O . GLY A 1 96 ? -9.055 11.242 2.077 1.00 52.06 96 GLY A O 1
ATOM 736 N N . GLY A 1 97 ? -7.985 10.693 0.186 1.00 50.12 97 GLY A N 1
ATOM 737 C CA . GLY A 1 97 ? -7.402 12.021 -0.034 1.00 50.12 97 GLY A CA 1
ATOM 738 C C . GLY A 1 97 ? -6.084 12.282 0.707 1.00 50.12 97 GLY A C 1
ATOM 739 O O . GLY A 1 97 ? -5.688 11.576 1.629 1.00 50.12 97 GLY A O 1
ATOM 740 N N . VAL A 1 98 ? -5.380 13.314 0.239 1.00 50.97 98 VAL A N 1
ATOM 741 C CA . VAL A 1 98 ? -3.947 13.598 0.468 1.00 50.97 98 VAL A CA 1
ATOM 742 C C . VAL A 1 98 ? -3.650 14.177 1.869 1.00 50.97 98 VAL A C 1
ATOM 744 O O . VAL A 1 98 ? -2.507 14.464 2.217 1.00 50.97 98 VAL A O 1
ATOM 747 N N . THR A 1 99 ? -4.652 14.325 2.737 1.00 51.78 99 THR A N 1
ATOM 748 C CA . THR A 1 99 ? -4.494 14.971 4.048 1.00 51.78 99 THR A CA 1
ATOM 749 C C . THR A 1 99 ? -4.352 13.957 5.188 1.00 51.78 99 THR A C 1
ATOM 751 O O . THR A 1 99 ? -5.266 13.764 5.978 1.00 51.78 99 THR A O 1
ATOM 754 N N . ARG A 1 100 ? -3.156 13.359 5.295 1.00 59.78 100 ARG A N 1
ATOM 755 C CA . ARG A 1 100 ? -2.510 12.878 6.542 1.00 59.78 100 ARG A CA 1
ATOM 756 C C . ARG A 1 100 ? -3.314 11.956 7.490 1.00 59.78 100 ARG A C 1
ATOM 758 O O . ARG A 1 100 ? -3.376 12.237 8.689 1.00 59.78 100 ARG A O 1
ATOM 765 N N . PRO A 1 101 ? -3.750 10.770 7.046 1.00 69.69 101 PRO A N 1
ATOM 766 C CA . PRO A 1 101 ? -3.473 9.638 7.935 1.00 69.69 101 PRO A CA 1
ATOM 767 C C . PRO A 1 101 ? -2.738 8.494 7.231 1.00 69.69 101 PRO A C 1
ATOM 769 O O . PRO A 1 101 ? -3.124 8.031 6.165 1.00 69.69 101 PRO A O 1
ATOM 772 N N . THR A 1 102 ? -1.678 7.999 7.878 1.00 81.94 102 THR A N 1
ATOM 773 C CA . THR A 1 102 ? -0.985 6.753 7.498 1.00 81.94 102 THR A CA 1
ATOM 774 C C . THR A 1 102 ? -1.731 5.500 7.963 1.00 81.94 102 THR A C 1
ATOM 776 O O . THR A 1 102 ? -1.310 4.377 7.688 1.00 81.94 102 THR A O 1
ATOM 779 N N . VAL A 1 103 ? -2.842 5.697 8.679 1.00 88.94 103 VAL A N 1
ATOM 780 C CA . VAL A 1 103 ? -3.743 4.664 9.185 1.00 88.94 103 VAL A CA 1
ATOM 781 C C . VAL A 1 103 ? -5.167 5.013 8.750 1.00 88.94 103 VAL A C 1
ATOM 783 O O . VAL A 1 103 ? -5.740 6.002 9.197 1.00 88.94 103 VAL A O 1
ATOM 786 N N . TYR A 1 104 ? -5.737 4.194 7.878 1.00 87.00 104 TYR A N 1
ATOM 787 C CA . TYR A 1 104 ? -7.047 4.387 7.265 1.00 87.00 104 TYR A CA 1
ATOM 788 C C . TYR A 1 104 ? -8.109 3.677 8.091 1.00 87.00 104 TYR A C 1
ATOM 790 O O . TYR A 1 104 ? -7.903 2.542 8.510 1.00 87.00 104 TYR A O 1
ATOM 798 N N . GLN A 1 105 ? -9.240 4.329 8.342 1.00 87.31 105 GLN A N 1
ATOM 799 C CA . GLN A 1 105 ? -10.300 3.725 9.146 1.00 87.31 105 GLN A CA 1
ATOM 800 C C . GLN A 1 105 ? -10.948 2.546 8.415 1.00 87.31 105 GLN A C 1
ATOM 802 O O . GLN A 1 105 ? -11.040 2.525 7.186 1.00 87.31 105 GLN A O 1
ATOM 807 N N . THR A 1 106 ? -11.385 1.566 9.195 1.00 88.62 106 THR A N 1
ATOM 808 C CA . THR A 1 106 ? -12.155 0.412 8.718 1.00 88.62 106 THR A CA 1
ATOM 809 C C . THR A 1 106 ? -13.629 0.592 9.073 1.00 88.62 106 THR A C 1
ATOM 811 O O . THR A 1 106 ? -14.008 1.604 9.664 1.00 88.62 106 THR A O 1
ATOM 814 N N . ASN A 1 107 ? -14.471 -0.386 8.736 1.00 90.25 107 ASN A N 1
ATOM 815 C CA . ASN A 1 107 ? -15.854 -0.423 9.215 1.00 90.25 107 ASN A CA 1
ATOM 816 C C . ASN A 1 107 ? -15.968 -0.626 10.745 1.00 90.25 107 ASN A C 1
ATOM 818 O O . ASN A 1 107 ? -17.022 -0.348 11.312 1.00 90.25 107 ASN A O 1
ATOM 822 N N . LEU A 1 108 ? -14.910 -1.094 11.420 1.00 90.88 108 LEU A N 1
ATOM 823 C CA . LEU A 1 108 ? -14.891 -1.309 12.867 1.00 90.88 108 LEU A CA 1
ATOM 824 C C . LEU A 1 108 ? -14.227 -0.129 13.583 1.00 90.88 108 LEU A C 1
ATOM 826 O O . LEU A 1 108 ? -13.038 0.150 13.401 1.00 90.88 108 LEU A O 1
ATOM 830 N N . ALA A 1 109 ? -14.975 0.540 14.464 1.00 91.00 109 ALA A N 1
ATOM 831 C CA . ALA A 1 109 ? -14.422 1.625 15.267 1.00 91.00 109 ALA A CA 1
ATOM 832 C C . ALA A 1 109 ? -13.293 1.108 16.174 1.00 91.00 109 ALA A C 1
ATOM 834 O O . ALA A 1 109 ? -13.419 0.058 16.811 1.00 91.00 109 ALA A O 1
ATOM 835 N N . GLY A 1 110 ? -12.190 1.858 16.223 1.00 91.00 110 GLY A N 1
ATOM 836 C CA . GLY A 1 110 ? -10.987 1.490 16.971 1.00 91.00 110 GLY A CA 1
ATOM 837 C C . GLY A 1 110 ? -10.006 0.590 16.215 1.00 91.00 110 GLY A C 1
ATOM 838 O O . GLY A 1 110 ? -8.958 0.263 16.778 1.00 91.00 110 GLY A O 1
ATOM 839 N N . ILE A 1 111 ? -10.299 0.227 14.959 1.00 91.88 111 ILE A N 1
ATOM 840 C CA . ILE A 1 111 ? -9.406 -0.530 14.075 1.00 91.88 111 ILE A CA 1
ATOM 841 C C . ILE A 1 111 ? -9.156 0.250 12.785 1.00 91.88 111 ILE A C 1
ATOM 843 O O . ILE A 1 111 ? -10.081 0.634 12.068 1.00 91.88 111 ILE A O 1
ATOM 847 N N . GLY A 1 112 ? -7.879 0.447 12.472 1.00 91.94 112 GLY A N 1
ATOM 848 C CA . GLY A 1 112 ? -7.417 1.045 11.229 1.00 91.94 112 GLY A CA 1
ATOM 849 C C . GLY A 1 112 ? -6.501 0.113 10.442 1.00 91.94 112 GLY A C 1
ATOM 850 O O . GLY A 1 112 ? -5.963 -0.853 10.974 1.00 91.94 112 GLY A O 1
ATOM 851 N N . VAL A 1 113 ? -6.293 0.425 9.169 1.00 90.62 113 VAL A N 1
ATOM 852 C CA . VAL A 1 113 ? -5.396 -0.276 8.250 1.00 90.62 113 VAL A CA 1
ATOM 853 C C . VAL A 1 113 ? -4.244 0.649 7.898 1.00 90.62 113 VAL A C 1
ATOM 855 O O . VAL A 1 113 ? -4.461 1.771 7.450 1.00 90.62 113 VAL A O 1
ATOM 858 N N . ARG A 1 114 ? -3.010 0.179 8.043 1.00 91.06 114 ARG A N 1
ATOM 859 C CA . ARG A 1 114 ? -1.830 0.835 7.477 1.00 91.06 114 ARG A CA 1
ATOM 860 C C . ARG A 1 114 ? -1.302 -0.012 6.338 1.00 91.06 114 ARG A C 1
ATOM 862 O O . ARG A 1 114 ? -1.109 -1.216 6.489 1.00 91.06 114 ARG A O 1
ATOM 869 N N . VAL A 1 115 ? -1.058 0.625 5.202 1.00 88.56 115 VAL A N 1
ATOM 870 C CA . VAL A 1 115 ? -0.450 -0.033 4.050 1.00 88.56 115 VAL A CA 1
ATOM 871 C C . VAL A 1 115 ? 0.856 0.665 3.725 1.00 88.56 115 VAL A C 1
ATOM 873 O O . VAL A 1 115 ? 0.878 1.884 3.569 1.00 88.56 115 VAL A O 1
ATOM 876 N N . SER A 1 116 ? 1.937 -0.104 3.649 1.00 90.06 116 SER A N 1
ATOM 877 C CA . SER A 1 116 ? 3.294 0.415 3.494 1.00 90.06 116 SER A CA 1
ATOM 878 C C . SER A 1 116 ? 4.045 -0.318 2.396 1.00 90.06 116 SER A C 1
ATOM 880 O O . SER A 1 116 ? 3.914 -1.533 2.258 1.00 90.06 116 SER A O 1
ATOM 882 N N . LEU A 1 117 ? 4.889 0.400 1.664 1.00 90.25 117 LEU A N 1
ATOM 883 C CA . LEU A 1 117 ? 5.781 -0.173 0.664 1.00 90.25 117 LEU A CA 1
ATOM 884 C C . LEU A 1 117 ? 7.233 -0.037 1.121 1.00 90.25 117 LEU A C 1
ATOM 886 O O . LEU A 1 117 ? 7.599 0.939 1.771 1.00 90.25 117 LEU A O 1
ATOM 890 N N . ARG A 1 118 ? 8.072 -1.008 0.779 1.00 92.81 118 ARG A N 1
ATOM 891 C CA . ARG A 1 118 ? 9.531 -0.895 0.883 1.00 92.81 118 ARG A CA 1
ATOM 892 C C . ARG A 1 118 ? 10.192 -1.522 -0.329 1.00 92.81 118 ARG A C 1
ATOM 894 O O . ARG A 1 118 ? 9.644 -2.468 -0.899 1.00 92.81 118 ARG A O 1
ATOM 901 N N . ALA A 1 119 ? 11.379 -1.053 -0.668 1.00 92.38 119 ALA A N 1
ATOM 902 C CA . ALA A 1 119 ? 12.225 -1.668 -1.675 1.00 92.38 119 ALA A CA 1
ATOM 903 C C . ALA A 1 119 ? 13.242 -2.616 -1.031 1.00 92.38 119 ALA A C 1
ATOM 905 O O . ALA A 1 119 ? 13.779 -2.358 0.040 1.00 92.38 119 ALA A O 1
ATOM 906 N N . ILE A 1 120 ? 13.543 -3.738 -1.672 1.00 90.62 120 ILE A N 1
ATOM 907 C CA . ILE A 1 120 ? 14.650 -4.594 -1.248 1.00 90.62 120 ILE A CA 1
ATOM 908 C C . ILE A 1 120 ? 15.957 -3.871 -1.576 1.00 90.62 120 ILE A C 1
ATOM 910 O O . ILE A 1 120 ? 16.184 -3.518 -2.730 1.00 90.62 120 ILE A O 1
ATOM 914 N N . GLY A 1 121 ? 16.799 -3.652 -0.563 1.00 89.50 121 GLY A N 1
ATOM 915 C CA . GLY A 1 121 ? 18.128 -3.054 -0.734 1.00 89.50 121 GLY A CA 1
ATOM 916 C C . GLY A 1 121 ? 18.123 -1.613 -1.251 1.00 89.50 121 GLY A C 1
ATOM 917 O O . GLY A 1 121 ? 19.126 -1.177 -1.800 1.00 89.50 121 GLY A O 1
ATOM 918 N N . GLY A 1 122 ? 17.008 -0.888 -1.123 1.00 88.75 122 GLY A N 1
ATOM 919 C CA . GLY A 1 122 ? 16.930 0.502 -1.571 1.00 88.75 122 GLY A CA 1
ATOM 920 C C . GLY A 1 122 ? 16.732 0.688 -3.084 1.00 88.75 122 GLY A C 1
ATOM 921 O O . GLY A 1 122 ? 17.169 1.697 -3.631 1.00 88.75 122 GLY A O 1
ATOM 922 N N . TYR A 1 123 ? 16.154 -0.304 -3.780 1.00 89.25 123 TYR A N 1
ATOM 923 C CA . TYR A 1 123 ? 15.975 -0.327 -5.243 1.00 89.25 123 TYR A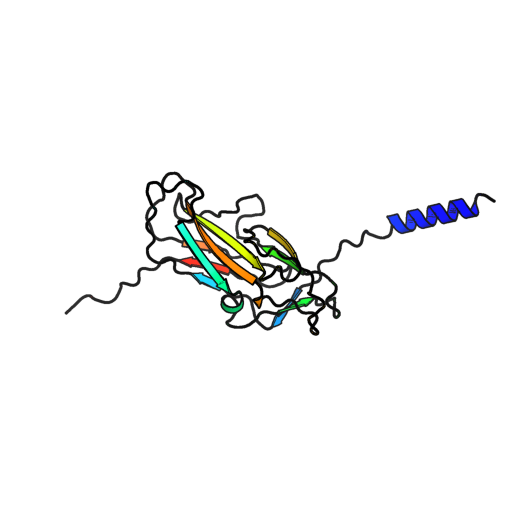 CA 1
ATOM 924 C C . TYR A 1 123 ? 15.541 1.025 -5.834 1.00 89.25 123 TYR A C 1
ATOM 926 O O . TYR A 1 123 ? 14.500 1.571 -5.465 1.00 89.25 123 TYR A O 1
ATOM 934 N N . GLY A 1 124 ? 16.350 1.549 -6.762 1.00 86.88 124 GLY A N 1
ATOM 935 C CA . GLY A 1 124 ? 16.090 2.819 -7.447 1.00 86.88 124 GLY A CA 1
ATOM 936 C C . GLY A 1 124 ? 16.039 4.040 -6.522 1.00 86.88 124 GLY A C 1
ATOM 937 O O . GLY A 1 124 ? 15.385 5.020 -6.852 1.00 86.88 124 GLY A O 1
ATOM 938 N N . GLY A 1 125 ? 16.654 3.971 -5.336 1.00 89.19 125 GLY A N 1
ATOM 939 C CA . GLY A 1 125 ? 16.610 5.034 -4.329 1.00 89.19 125 GLY A CA 1
ATOM 940 C C . GLY A 1 125 ? 15.368 5.010 -3.430 1.00 89.19 125 GLY A C 1
ATOM 941 O O . GLY A 1 125 ? 15.283 5.800 -2.490 1.00 89.19 125 GLY A O 1
ATOM 942 N N . PHE A 1 126 ? 14.419 4.094 -3.654 1.00 91.06 126 PHE A N 1
ATOM 943 C CA . PHE A 1 126 ? 13.253 3.962 -2.780 1.00 91.06 126 PHE A CA 1
ATOM 944 C C . PHE A 1 126 ? 13.661 3.383 -1.411 1.00 91.06 126 PHE A C 1
ATOM 946 O O . PHE A 1 126 ? 14.472 2.461 -1.376 1.00 91.06 126 PHE A O 1
ATOM 953 N N . PRO A 1 127 ? 13.091 3.833 -0.274 1.00 92.75 127 PRO A N 1
ATOM 954 C CA . PRO A 1 127 ? 13.494 3.355 1.050 1.00 92.75 127 PRO A CA 1
ATOM 955 C C . PRO A 1 127 ? 13.409 1.832 1.248 1.00 92.75 127 PRO A C 1
ATOM 957 O O . PRO A 1 127 ? 12.433 1.176 0.872 1.00 92.75 127 PRO A O 1
ATOM 960 N N . ASP A 1 128 ? 14.405 1.270 1.934 1.00 94.00 128 ASP A N 1
ATOM 961 C CA . ASP A 1 128 ? 14.435 -0.140 2.349 1.00 94.00 128 ASP A CA 1
ATOM 962 C C . ASP A 1 128 ? 13.604 -0.439 3.610 1.00 94.00 128 ASP A C 1
ATOM 964 O O . ASP A 1 128 ? 13.269 -1.595 3.912 1.00 94.00 128 ASP A O 1
ATOM 968 N N . ARG A 1 129 ? 13.208 0.627 4.306 1.00 93.81 129 ARG A N 1
ATOM 969 C CA . ARG A 1 129 ? 12.263 0.642 5.421 1.00 93.81 129 ARG A CA 1
ATOM 970 C C . ARG A 1 129 ? 10.812 0.837 4.952 1.00 93.81 129 ARG A C 1
ATOM 972 O O . ARG A 1 129 ? 10.580 1.473 3.922 1.00 93.81 129 ARG A O 1
ATOM 979 N N . PRO A 1 130 ? 9.815 0.337 5.709 1.00 91.69 130 PRO A N 1
ATOM 980 C CA . PRO A 1 130 ? 8.404 0.558 5.402 1.00 91.69 130 PRO A CA 1
ATOM 981 C C . PRO A 1 130 ? 8.058 2.047 5.286 1.00 91.69 130 PRO A C 1
ATOM 983 O O . PRO A 1 130 ? 8.230 2.811 6.233 1.00 91.69 130 PRO A O 1
ATOM 986 N N . THR A 1 131 ? 7.536 2.433 4.127 1.00 91.88 131 THR A N 1
ATOM 987 C CA . THR A 1 131 ? 7.034 3.775 3.828 1.00 91.88 131 THR A CA 1
ATOM 988 C C . THR A 1 131 ? 5.510 3.701 3.719 1.00 91.88 131 THR A C 1
ATOM 990 O O . THR A 1 131 ? 5.005 3.087 2.775 1.00 91.88 131 THR A O 1
ATOM 993 N N . PRO A 1 132 ? 4.761 4.234 4.699 1.00 90.12 132 PRO A N 1
ATOM 994 C CA . PRO A 1 132 ? 3.308 4.129 4.719 1.00 90.12 132 PRO A CA 1
ATOM 995 C C . PRO A 1 132 ? 2.649 5.053 3.694 1.00 90.12 132 PRO A C 1
ATOM 997 O O . PRO A 1 132 ? 3.106 6.166 3.460 1.00 90.12 132 PRO A O 1
ATOM 1000 N N . SER A 1 133 ? 1.535 4.598 3.128 1.00 86.62 133 SER A N 1
ATOM 1001 C CA . SER A 1 133 ? 0.649 5.398 2.282 1.00 86.62 133 SER A CA 1
ATOM 1002 C C . SER A 1 133 ? -0.048 6.501 3.101 1.00 86.62 133 SER A C 1
ATOM 1004 O O . SER A 1 133 ? -0.538 6.194 4.187 1.00 86.62 133 SER A O 1
ATOM 1006 N N . PRO A 1 134 ? -0.230 7.734 2.588 1.00 84.94 134 PRO A N 1
ATOM 1007 C CA . PRO A 1 134 ? 0.140 8.154 1.245 1.00 84.94 134 PRO A CA 1
ATOM 1008 C C . PRO A 1 134 ? 1.621 8.528 1.165 1.00 84.94 134 PRO A C 1
ATOM 1010 O O . PRO A 1 134 ? 2.191 9.057 2.118 1.00 84.94 134 PRO A O 1
ATOM 1013 N N . PHE A 1 135 ? 2.232 8.277 0.012 1.00 83.62 135 PHE A N 1
ATOM 1014 C CA . PHE A 1 135 ? 3.590 8.720 -0.287 1.00 83.62 135 PHE A CA 1
ATOM 1015 C C . PHE A 1 135 ? 3.725 9.052 -1.769 1.00 83.62 135 PHE A C 1
ATOM 1017 O O . PHE A 1 135 ? 2.977 8.527 -2.589 1.00 83.62 135 PHE A O 1
ATOM 1024 N N . SER A 1 136 ? 4.713 9.886 -2.074 1.00 84.31 136 SER A N 1
ATOM 1025 C CA . SER A 1 136 ? 5.205 10.152 -3.421 1.00 84.31 136 SER A CA 1
ATOM 1026 C C . SER A 1 136 ? 6.721 10.027 -3.369 1.00 84.31 136 SER A C 1
ATOM 1028 O O . SER A 1 136 ? 7.360 10.649 -2.514 1.00 84.31 136 SER A O 1
ATOM 1030 N N . GLN A 1 137 ? 7.289 9.138 -4.177 1.00 85.62 137 GLN A N 1
ATOM 1031 C CA . GLN A 1 137 ? 8.722 8.853 -4.174 1.00 85.62 137 GLN A CA 1
ATOM 1032 C C . GLN A 1 137 ? 9.247 8.777 -5.597 1.00 85.62 137 GLN A C 1
ATOM 1034 O O . GLN A 1 137 ? 8.699 8.069 -6.440 1.00 85.62 137 GLN A O 1
ATOM 1039 N N . ARG A 1 138 ? 10.350 9.480 -5.840 1.00 85.50 138 ARG A N 1
ATOM 1040 C CA . ARG A 1 138 ? 11.109 9.364 -7.079 1.00 85.50 138 ARG A CA 1
ATOM 1041 C C . ARG A 1 138 ? 11.924 8.073 -7.031 1.00 85.50 138 ARG A C 1
ATOM 1043 O O . ARG A 1 138 ? 12.668 7.858 -6.078 1.00 85.50 138 ARG A O 1
ATOM 1050 N N . VAL A 1 139 ? 11.777 7.235 -8.049 1.00 85.81 139 VAL A N 1
ATOM 1051 C CA . VAL A 1 139 ? 12.505 5.977 -8.204 1.00 85.81 139 VAL A CA 1
ATOM 1052 C C . VAL A 1 139 ? 13.309 6.047 -9.491 1.00 85.81 139 VAL A C 1
ATOM 1054 O O . VAL A 1 139 ? 12.758 6.007 -10.593 1.00 85.81 139 VAL A O 1
ATOM 1057 N N . ASP A 1 140 ? 14.622 6.154 -9.362 1.00 84.31 140 ASP A N 1
ATOM 1058 C CA . ASP A 1 140 ? 15.505 6.142 -10.517 1.00 84.31 140 ASP A CA 1
ATOM 1059 C C . ASP A 1 140 ? 15.575 4.723 -11.091 1.00 84.31 140 ASP A C 1
ATOM 1061 O O . ASP A 1 140 ? 15.494 3.724 -10.366 1.00 84.31 140 ASP A O 1
ATOM 1065 N N . ASN A 1 141 ? 15.700 4.613 -12.411 1.00 78.31 141 ASN A N 1
ATOM 1066 C CA . ASN A 1 141 ? 15.996 3.325 -13.015 1.00 78.31 141 ASN A CA 1
ATOM 1067 C C . ASN A 1 141 ? 17.424 2.940 -12.611 1.00 78.31 141 ASN A C 1
ATOM 1069 O O . ASN A 1 141 ? 18.351 3.706 -12.893 1.00 78.31 141 ASN A O 1
ATOM 1073 N N . PRO A 1 142 ? 17.656 1.804 -11.934 1.00 67.06 142 PRO A N 1
ATOM 1074 C CA . PRO A 1 142 ? 19.019 1.382 -11.676 1.00 67.06 142 PRO A CA 1
ATOM 1075 C C . PRO A 1 142 ? 19.688 1.099 -13.022 1.00 67.06 142 PRO A C 1
ATOM 1077 O O . PRO A 1 142 ? 19.430 0.073 -13.646 1.00 67.06 142 PRO A O 1
ATOM 1080 N N . ALA A 1 143 ? 20.580 2.006 -13.432 1.00 55.09 143 ALA A N 1
ATOM 1081 C CA . ALA A 1 143 ? 21.319 2.028 -14.700 1.00 55.09 143 ALA A CA 1
ATOM 1082 C C . ALA A 1 143 ? 22.125 0.745 -15.023 1.00 55.09 143 ALA A C 1
ATOM 1084 O O . ALA A 1 143 ? 22.794 0.664 -16.047 1.00 55.09 143 ALA A O 1
ATOM 1085 N N . ALA A 1 144 ? 22.068 -0.264 -14.153 1.00 53.84 144 ALA A N 1
ATOM 1086 C CA . ALA A 1 144 ? 22.652 -1.585 -14.325 1.00 53.84 144 ALA A CA 1
ATOM 1087 C C . ALA A 1 144 ? 21.742 -2.585 -15.070 1.00 53.84 144 ALA A C 1
ATOM 1089 O O . ALA A 1 144 ? 22.182 -3.701 -15.342 1.00 53.84 144 ALA A O 1
ATOM 1090 N N . LEU A 1 145 ? 20.481 -2.244 -15.373 1.00 57.91 145 LEU A N 1
ATOM 1091 C CA . LEU A 1 145 ? 19.568 -3.133 -16.100 1.00 57.91 145 LEU A CA 1
ATOM 1092 C C . LEU A 1 145 ? 19.476 -2.729 -17.586 1.00 57.91 145 LEU A C 1
ATOM 1094 O O . LEU A 1 145 ? 19.105 -1.593 -17.873 1.00 57.91 145 LEU A O 1
ATOM 1098 N N . PRO A 1 146 ? 19.760 -3.644 -18.534 1.00 60.59 146 PRO A N 1
ATOM 1099 C CA . PRO A 1 146 ? 19.869 -3.326 -19.965 1.00 60.59 146 PRO A CA 1
ATOM 1100 C C . PRO A 1 146 ? 18.546 -2.905 -20.624 1.00 60.59 146 PRO A C 1
ATOM 1102 O O . PRO A 1 146 ? 18.554 -2.368 -21.727 1.00 60.59 146 PRO A O 1
ATOM 1105 N N . ASP A 1 147 ? 17.416 -3.129 -19.954 1.00 69.25 147 ASP A N 1
ATOM 1106 C CA . ASP A 1 147 ? 16.095 -3.091 -20.583 1.00 69.25 147 ASP A CA 1
ATOM 1107 C C . ASP A 1 147 ? 15.366 -1.741 -20.425 1.00 69.25 147 ASP A C 1
ATOM 1109 O O . ASP A 1 147 ? 14.234 -1.614 -20.882 1.00 69.25 147 ASP A O 1
ATOM 1113 N N . ALA A 1 148 ? 15.965 -0.737 -19.765 1.00 79.56 148 ALA A N 1
ATOM 1114 C CA . ALA A 1 148 ? 15.318 0.555 -19.482 1.00 79.56 148 ALA A CA 1
ATOM 1115 C C . ALA A 1 148 ? 13.929 0.419 -18.799 1.00 79.56 148 ALA A C 1
ATOM 1117 O O . ALA A 1 148 ? 13.029 1.235 -19.006 1.00 79.56 148 ALA A O 1
ATOM 1118 N N . VAL A 1 149 ? 13.755 -0.613 -17.959 1.00 82.44 149 VAL A N 1
ATOM 1119 C CA . VAL A 1 149 ? 12.502 -0.907 -17.237 1.00 82.44 149 VAL A CA 1
ATOM 1120 C C . VAL A 1 149 ? 12.667 -0.893 -15.718 1.00 82.44 149 VAL A C 1
ATOM 1122 O O . VAL A 1 149 ? 13.644 -1.413 -15.176 1.00 82.44 149 VAL A O 1
ATOM 1125 N N . TRP A 1 150 ? 11.638 -0.417 -15.019 1.00 83.12 150 TRP A N 1
ATOM 1126 C CA . TRP A 1 150 ? 11.472 -0.606 -13.579 1.00 83.12 150 TRP A CA 1
ATOM 1127 C C . TRP A 1 150 ? 10.829 -1.953 -13.298 1.00 83.12 150 TRP A C 1
ATOM 1129 O O . TRP A 1 150 ? 9.723 -2.240 -13.760 1.00 83.12 150 TRP A O 1
ATOM 1139 N N . LYS A 1 151 ? 11.498 -2.766 -12.484 1.00 86.31 151 LYS A N 1
ATOM 1140 C CA . LYS A 1 151 ? 11.014 -4.083 -12.072 1.00 86.31 151 LYS A CA 1
ATOM 1141 C C . LYS A 1 151 ? 10.366 -3.969 -10.704 1.00 86.31 151 LYS A C 1
ATOM 1143 O O . LYS A 1 151 ? 11.033 -3.719 -9.702 1.00 86.31 151 LYS A O 1
ATOM 1148 N N . LEU A 1 152 ? 9.060 -4.196 -10.629 1.00 84.19 152 LEU A N 1
ATOM 1149 C CA . LEU A 1 152 ? 8.349 -4.055 -9.361 1.00 84.19 152 LEU A CA 1
ATOM 1150 C C . LEU A 1 152 ? 8.565 -5.241 -8.404 1.00 84.19 152 LEU A C 1
ATOM 1152 O O . LEU A 1 152 ? 8.249 -5.149 -7.219 1.00 84.19 152 LEU A O 1
ATOM 1156 N N . GLY A 1 153 ? 9.189 -6.334 -8.862 1.00 86.50 153 GLY A N 1
ATOM 1157 C CA . GLY A 1 153 ? 9.521 -7.499 -8.031 1.00 86.50 153 GLY A CA 1
ATOM 1158 C C . GLY A 1 153 ? 10.448 -7.210 -6.844 1.00 86.50 153 GLY A C 1
ATOM 1159 O O . GLY A 1 153 ? 10.466 -7.980 -5.873 1.00 86.50 153 GLY A O 1
ATOM 1160 N N . TYR A 1 154 ? 11.152 -6.075 -6.871 1.00 88.81 154 TYR A N 1
ATOM 1161 C CA . TYR A 1 154 ? 11.985 -5.586 -5.772 1.00 88.81 154 TYR A CA 1
ATOM 1162 C C . TYR A 1 154 ? 11.189 -4.925 -4.646 1.00 88.81 154 TYR A C 1
ATOM 1164 O O . TYR A 1 154 ? 11.748 -4.673 -3.582 1.00 88.81 154 TYR A O 1
ATOM 1172 N N . PHE A 1 155 ? 9.888 -4.693 -4.815 1.00 89.06 155 PHE A N 1
ATOM 1173 C CA . PHE A 1 155 ? 9.067 -4.099 -3.771 1.00 89.06 155 PHE A CA 1
ATOM 1174 C C . PHE A 1 155 ? 8.399 -5.150 -2.884 1.00 89.06 155 PHE A C 1
ATOM 1176 O O . PHE A 1 155 ? 8.079 -6.282 -3.282 1.00 89.06 155 PHE A O 1
ATOM 1183 N N . ARG A 1 156 ? 8.202 -4.772 -1.625 1.00 90.25 156 ARG A N 1
ATOM 1184 C CA . ARG A 1 156 ? 7.455 -5.531 -0.627 1.00 90.25 156 ARG A CA 1
ATOM 1185 C C . ARG A 1 156 ? 6.339 -4.656 -0.091 1.00 90.25 156 ARG A C 1
ATOM 1187 O O . ARG A 1 156 ? 6.595 -3.574 0.433 1.00 90.25 156 ARG A O 1
ATOM 1194 N N . LEU A 1 157 ? 5.118 -5.155 -0.223 1.00 88.44 157 LEU A N 1
ATOM 1195 C CA . LEU A 1 157 ? 3.931 -4.540 0.341 1.00 88.44 157 LEU A CA 1
ATOM 1196 C C . LEU A 1 157 ? 3.690 -5.104 1.734 1.00 88.44 157 LEU A C 1
ATOM 1198 O O . LEU A 1 157 ? 3.660 -6.319 1.891 1.00 88.44 157 LEU A O 1
ATOM 1202 N N . THR A 1 158 ? 3.442 -4.252 2.714 1.00 90.94 158 THR A N 1
ATOM 1203 C CA . THR A 1 158 ? 3.034 -4.654 4.057 1.00 90.94 158 THR A CA 1
ATOM 1204 C C . THR A 1 158 ? 1.662 -4.075 4.365 1.00 90.94 158 THR A C 1
ATOM 1206 O O . THR A 1 158 ? 1.440 -2.881 4.178 1.00 90.94 158 THR A O 1
ATOM 1209 N N . ILE A 1 159 ? 0.759 -4.922 4.856 1.00 89.62 159 ILE A N 1
ATOM 1210 C CA . ILE A 1 159 ? -0.531 -4.520 5.419 1.00 89.62 159 ILE A CA 1
ATOM 1211 C C . ILE A 1 159 ? -0.485 -4.763 6.920 1.00 89.62 159 ILE A C 1
ATOM 1213 O O . ILE A 1 159 ? -0.110 -5.853 7.355 1.00 89.62 159 ILE A O 1
ATOM 1217 N N . GLU A 1 160 ? -0.902 -3.767 7.691 1.00 93.12 160 GLU A N 1
ATOM 1218 C CA . GLU A 1 160 ? -1.043 -3.845 9.139 1.00 93.12 160 GLU A CA 1
ATOM 1219 C C . GLU A 1 160 ? -2.453 -3.442 9.568 1.00 93.12 160 GLU A C 1
ATOM 1221 O O . GLU A 1 160 ? -3.018 -2.490 9.027 1.00 93.12 160 GLU A O 1
ATOM 1226 N N . LEU A 1 161 ? -2.996 -4.134 10.571 1.00 93.44 161 LEU A N 1
ATOM 1227 C CA . LEU A 1 161 ? -4.149 -3.650 11.329 1.00 93.44 161 LEU A CA 1
ATOM 1228 C C . LEU A 1 161 ? -3.635 -2.968 12.587 1.00 93.44 161 LEU A C 1
ATOM 1230 O O . LEU A 1 161 ? -2.856 -3.556 13.333 1.00 93.44 161 LEU A O 1
ATOM 1234 N N . ILE A 1 162 ? -4.059 -1.734 12.814 1.00 94.25 162 ILE A N 1
ATOM 1235 C CA . ILE A 1 162 ? -3.586 -0.873 13.892 1.00 94.25 162 ILE A CA 1
ATOM 1236 C C . ILE A 1 162 ? -4.757 -0.572 14.819 1.00 94.25 162 ILE A C 1
ATOM 1238 O O . ILE A 1 162 ? -5.836 -0.197 14.357 1.00 94.25 162 ILE A O 1
ATOM 1242 N N . LYS A 1 163 ? -4.546 -0.680 16.132 1.00 93.38 163 LYS A N 1
ATOM 1243 C CA . LYS A 1 163 ? -5.515 -0.179 17.112 1.00 93.38 163 LYS A CA 1
ATOM 1244 C C . LYS A 1 163 ? -5.543 1.350 17.049 1.00 93.38 163 LYS A C 1
ATOM 1246 O O . LYS A 1 163 ? -4.509 1.981 17.246 1.00 93.38 163 LYS A O 1
ATOM 1251 N N . THR A 1 164 ? -6.688 1.963 16.773 1.00 93.00 164 THR A N 1
ATOM 1252 C CA . THR A 1 164 ? -6.813 3.429 16.618 1.00 93.00 164 THR A CA 1
ATOM 1253 C C . THR A 1 164 ? -7.488 4.114 17.799 1.00 93.00 164 THR A C 1
ATOM 1255 O O . THR A 1 164 ? -7.349 5.323 17.955 1.00 93.00 164 THR A O 1
ATOM 1258 N N . GLY A 1 165 ? -8.182 3.359 18.652 1.00 88.44 165 GLY A N 1
ATOM 1259 C CA . GLY A 1 165 ? -8.918 3.884 19.799 1.00 88.44 165 GLY A CA 1
ATOM 1260 C C . GLY A 1 165 ? -8.698 3.070 21.077 1.00 88.44 165 GLY A C 1
ATOM 1261 O O . GLY A 1 165 ? -8.043 2.026 21.046 1.00 88.44 165 GLY A O 1
ATOM 1262 N N . PRO A 1 166 ? -9.237 3.538 22.216 1.00 85.31 166 PRO A N 1
ATOM 1263 C CA . PRO A 1 166 ? -9.115 2.842 23.499 1.00 85.31 166 PRO A CA 1
ATOM 1264 C C . PRO A 1 166 ? -9.815 1.474 23.483 1.00 85.31 166 PRO A C 1
ATOM 1266 O O . PRO A 1 166 ? -9.290 0.498 24.018 1.00 85.31 166 PRO A O 1
ATOM 1269 N N . ALA A 1 167 ? -10.952 1.386 22.794 1.00 85.88 167 ALA A N 1
ATOM 1270 C CA . ALA A 1 167 ? -11.689 0.155 22.548 1.00 85.88 167 ALA A CA 1
ATOM 1271 C C . ALA A 1 167 ? -11.736 -0.144 21.046 1.00 85.88 167 ALA A C 1
ATOM 1273 O O . ALA A 1 167 ? -11.683 0.773 20.226 1.00 85.88 167 ALA A O 1
ATOM 1274 N N . ALA A 1 168 ? -11.845 -1.426 20.706 1.00 87.38 168 ALA A N 1
ATOM 1275 C CA . ALA A 1 168 ? -12.103 -1.897 19.354 1.00 87.38 168 ALA A CA 1
ATOM 1276 C C . ALA A 1 168 ? -13.470 -2.580 19.320 1.00 87.38 168 ALA A C 1
ATOM 1278 O O . ALA A 1 168 ? -13.787 -3.380 20.201 1.00 87.38 168 ALA A O 1
ATOM 1279 N N . THR A 1 169 ? -14.270 -2.260 18.310 1.00 89.31 169 THR A N 1
ATOM 1280 C CA . THR A 1 169 ? -15.599 -2.855 18.143 1.00 89.31 169 THR A CA 1
ATOM 1281 C C . THR A 1 169 ? -15.455 -4.284 17.612 1.00 89.31 169 THR A C 1
ATOM 1283 O O . THR A 1 169 ? -14.782 -4.468 16.595 1.00 89.31 169 THR A O 1
ATOM 1286 N N . PRO A 1 170 ? -16.057 -5.302 18.255 1.00 87.50 170 PRO A N 1
ATOM 1287 C CA . PRO A 1 170 ? -16.112 -6.650 17.698 1.00 87.50 170 PRO A CA 1
ATOM 1288 C C . PRO A 1 170 ? -16.942 -6.685 16.409 1.00 87.50 170 PRO A C 1
ATOM 1290 O O . PRO A 1 170 ? -17.956 -5.999 16.309 1.00 87.50 170 PRO A O 1
ATOM 1293 N N . GLY A 1 171 ? -16.550 -7.515 15.443 1.00 89.31 171 GLY A N 1
ATOM 1294 C CA . GLY A 1 171 ? -17.334 -7.731 14.228 1.00 89.31 171 GLY A CA 1
ATOM 1295 C C . GLY A 1 171 ? -16.521 -8.269 13.056 1.00 89.31 171 GLY A C 1
ATOM 1296 O O . GLY A 1 171 ? -15.332 -8.582 13.182 1.00 89.31 171 GLY A O 1
ATOM 1297 N N . GLU A 1 172 ? -17.186 -8.359 11.906 1.00 87.94 172 GLU A N 1
ATOM 1298 C CA . GLU A 1 172 ? -16.556 -8.710 10.637 1.00 87.94 172 GLU A CA 1
ATOM 1299 C C . GLU A 1 172 ? -15.824 -7.497 10.066 1.00 87.94 172 GLU A C 1
ATOM 1301 O O . GLU A 1 172 ? -16.412 -6.441 9.828 1.00 87.94 172 GLU A O 1
ATOM 1306 N N . LEU A 1 173 ? -14.514 -7.649 9.876 1.00 86.81 173 LEU A N 1
ATOM 1307 C CA . LEU A 1 173 ? -13.668 -6.591 9.349 1.00 86.81 173 LEU A CA 1
ATOM 1308 C C . LEU A 1 173 ? -13.824 -6.492 7.830 1.00 86.81 173 LEU A C 1
ATOM 1310 O O . LEU A 1 173 ? -13.544 -7.451 7.104 1.00 86.81 173 LEU A O 1
ATOM 1314 N N . GLU A 1 174 ? -14.152 -5.292 7.369 1.00 85.00 174 GLU A N 1
ATOM 1315 C CA . GLU A 1 174 ? -14.202 -4.920 5.965 1.00 85.00 174 GLU A CA 1
ATOM 1316 C C . GLU A 1 174 ? -13.409 -3.633 5.727 1.00 85.00 174 GLU A C 1
ATOM 1318 O O . GLU A 1 174 ? -13.607 -2.600 6.375 1.00 85.00 174 GLU A O 1
ATOM 1323 N N . TYR A 1 175 ? -12.498 -3.691 4.759 1.00 83.12 175 TYR A N 1
ATOM 1324 C CA . TYR A 1 175 ? -11.831 -2.509 4.231 1.00 83.12 175 TYR A CA 1
ATOM 1325 C C . TYR A 1 175 ? -11.634 -2.645 2.726 1.00 83.12 175 TYR A C 1
ATOM 1327 O O . TYR A 1 175 ? -11.140 -3.658 2.222 1.00 83.12 175 TYR A O 1
ATOM 1335 N N . HIS A 1 176 ? -12.007 -1.589 2.010 1.00 81.06 176 HIS A N 1
ATOM 1336 C CA . HIS A 1 176 ? -11.979 -1.541 0.562 1.00 81.06 176 HIS A CA 1
ATOM 1337 C C . HIS A 1 176 ? -11.294 -0.259 0.087 1.00 81.06 176 HIS A C 1
ATOM 1339 O O . HIS A 1 176 ? -11.757 0.838 0.389 1.00 81.06 176 HIS A O 1
ATOM 1345 N N . SER A 1 177 ? -10.244 -0.391 -0.727 1.00 75.31 177 SER A N 1
ATOM 1346 C CA . SER A 1 177 ? -9.671 0.735 -1.466 1.00 75.31 177 SER A CA 1
ATOM 1347 C C . SER A 1 177 ? -9.633 0.448 -2.964 1.00 75.31 177 SER A C 1
ATOM 1349 O O . SER A 1 177 ? -9.062 -0.552 -3.407 1.00 75.31 177 SER A O 1
ATOM 1351 N N . GLU A 1 178 ? -10.220 1.359 -3.743 1.00 65.50 178 GLU A N 1
ATOM 1352 C CA . GLU A 1 178 ? -10.249 1.310 -5.214 1.00 65.50 178 GLU A CA 1
ATOM 1353 C C . GLU A 1 178 ? -8.922 1.754 -5.847 1.00 65.50 178 GLU A C 1
ATOM 1355 O O . GLU A 1 178 ? -8.680 1.512 -7.028 1.00 65.50 178 GLU A O 1
ATOM 1360 N N . ARG A 1 179 ? -8.057 2.416 -5.072 1.00 63.16 179 ARG A N 1
ATOM 1361 C CA . ARG A 1 179 ? -6.746 2.909 -5.505 1.00 63.16 179 ARG A CA 1
ATOM 1362 C C . ARG A 1 179 ? -5.711 2.531 -4.459 1.00 63.16 179 ARG A C 1
ATOM 1364 O O . ARG A 1 179 ? -5.979 2.690 -3.271 1.00 63.16 179 ARG A O 1
ATOM 1371 N N . PHE A 1 180 ? -4.575 1.981 -4.866 1.00 56.78 180 PHE A N 1
ATOM 1372 C CA . PHE A 1 180 ? -3.493 1.688 -3.930 1.00 56.78 180 PHE A CA 1
ATOM 1373 C C . PHE A 1 180 ? -2.149 2.219 -4.419 1.00 56.78 180 PHE A C 1
ATOM 1375 O O . PHE A 1 180 ? -1.531 2.985 -3.691 1.00 56.78 180 PHE A O 1
ATOM 1382 N N . LEU A 1 181 ? -1.730 1.900 -5.645 1.00 59.34 181 LEU A N 1
ATOM 1383 C CA . LEU A 1 181 ? -0.468 2.394 -6.200 1.00 59.34 181 LEU A CA 1
ATOM 1384 C C . LEU A 1 181 ? -0.632 2.820 -7.653 1.00 59.34 181 LEU A C 1
ATOM 1386 O O . LEU A 1 181 ? -1.275 2.122 -8.440 1.00 59.34 181 LEU A O 1
ATOM 1390 N N . MET A 1 182 ? -0.052 3.974 -7.959 1.00 58.28 182 MET A N 1
ATOM 1391 C CA . MET A 1 182 ? -0.001 4.609 -9.264 1.00 58.28 182 MET A CA 1
ATOM 1392 C C . MET A 1 182 ? 1.462 4.936 -9.561 1.00 58.28 182 MET A C 1
ATOM 1394 O O . MET A 1 182 ? 2.144 5.564 -8.761 1.00 58.28 182 MET A O 1
ATOM 1398 N N . ALA A 1 183 ? 1.945 4.522 -10.722 1.00 50.88 183 ALA A N 1
ATOM 1399 C CA . ALA A 1 183 ? 2.822 5.410 -11.466 1.00 50.88 183 ALA A CA 1
ATOM 1400 C C . ALA A 1 183 ? 1.870 6.238 -12.330 1.00 50.88 183 ALA A C 1
ATOM 1402 O O . ALA A 1 183 ? 1.067 5.604 -13.011 1.00 50.88 183 ALA A O 1
ATOM 1403 N N . GLU A 1 184 ? 1.900 7.571 -12.226 1.00 43.09 184 GLU A N 1
ATOM 1404 C CA . GLU A 1 184 ? 0.906 8.595 -12.644 1.00 43.09 184 GLU A CA 1
ATOM 1405 C C . GLU A 1 184 ? -0.182 8.233 -13.692 1.00 43.09 184 GLU A C 1
ATOM 1407 O O . GLU A 1 184 ? -1.309 8.717 -13.575 1.00 43.09 184 GLU A O 1
ATOM 1412 N N . HIS A 1 185 ? 0.080 7.362 -14.676 1.00 36.03 185 HIS A N 1
ATOM 1413 C CA . HIS A 1 185 ? -0.862 6.952 -15.733 1.00 36.03 185 HIS A CA 1
ATOM 1414 C C . HIS A 1 185 ? -1.083 5.431 -15.911 1.00 36.03 185 HIS A C 1
ATOM 1416 O O . HIS A 1 185 ? -1.648 5.002 -16.915 1.00 36.03 185 HIS A O 1
ATOM 1422 N N . THR A 1 186 ? -0.704 4.597 -14.938 1.00 38.62 186 THR A N 1
ATOM 1423 C CA . THR A 1 186 ? -0.811 3.124 -15.018 1.00 38.62 186 THR A CA 1
ATOM 1424 C C . THR A 1 186 ? -1.943 2.591 -14.117 1.00 38.62 186 THR A C 1
ATOM 1426 O O . THR A 1 186 ? -2.083 3.085 -12.995 1.00 38.62 186 THR A O 1
ATOM 1429 N N . PRO A 1 187 ? -2.780 1.614 -14.547 1.00 38.94 187 PRO A N 1
ATOM 1430 C CA . PRO A 1 187 ? -3.950 1.174 -13.782 1.00 38.94 187 PRO A CA 1
ATOM 1431 C C . PRO A 1 187 ? -3.651 0.732 -12.345 1.00 38.94 187 PRO A C 1
ATOM 1433 O O . PRO A 1 187 ? -2.648 0.083 -12.052 1.00 38.94 187 PRO A O 1
ATOM 1436 N N . ALA A 1 188 ? -4.591 1.072 -11.462 1.00 44.75 188 ALA A N 1
ATOM 1437 C CA . ALA A 1 188 ? -4.503 0.887 -10.023 1.00 44.75 188 ALA A CA 1
ATOM 1438 C C . ALA A 1 188 ? -4.587 -0.587 -9.596 1.00 44.75 188 ALA A C 1
ATOM 1440 O O . ALA A 1 188 ? -5.512 -1.311 -9.970 1.00 44.75 188 ALA A O 1
ATOM 1441 N N . GLY A 1 189 ? -3.688 -0.998 -8.698 1.00 43.75 189 GLY A N 1
ATOM 1442 C CA . GLY A 1 189 ? -3.954 -2.140 -7.822 1.00 43.75 189 GLY A CA 1
ATOM 1443 C C . GLY A 1 189 ? -5.066 -1.785 -6.830 1.00 43.75 189 GLY A C 1
ATOM 1444 O O . GLY A 1 189 ? -5.096 -0.667 -6.311 1.00 43.75 189 GLY A O 1
ATOM 1445 N N . ARG A 1 190 ? -5.980 -2.720 -6.557 1.00 46.22 190 ARG A N 1
ATOM 1446 C CA . ARG A 1 190 ? -7.031 -2.562 -5.532 1.00 46.22 190 ARG A CA 1
ATOM 1447 C C . ARG A 1 190 ? -6.678 -3.385 -4.301 1.00 46.22 190 ARG A C 1
ATOM 1449 O O . ARG A 1 190 ? -6.109 -4.467 -4.432 1.00 46.22 190 ARG A O 1
ATOM 1456 N N . VAL A 1 191 ? -7.050 -2.916 -3.113 1.00 43.47 191 VAL A N 1
ATOM 1457 C CA . VAL A 1 191 ? -6.879 -3.679 -1.866 1.00 43.47 191 VAL A CA 1
ATOM 1458 C C . VAL A 1 191 ? -8.251 -3.955 -1.270 1.00 43.47 191 VAL A C 1
ATOM 1460 O O . VAL A 1 191 ? -9.003 -3.028 -0.972 1.00 43.47 191 VAL A O 1
ATOM 1463 N N . ARG A 1 192 ? -8.569 -5.241 -1.100 1.00 46.50 192 ARG A N 1
ATOM 1464 C CA . ARG A 1 192 ? -9.756 -5.729 -0.394 1.00 46.50 192 ARG A CA 1
ATOM 1465 C C . ARG A 1 192 ? -9.330 -6.581 0.792 1.00 46.50 192 ARG A C 1
ATOM 1467 O O . ARG A 1 192 ? -8.670 -7.609 0.628 1.00 46.50 192 ARG A O 1
ATOM 1474 N N . LEU A 1 193 ? -9.723 -6.149 1.979 1.00 44.97 193 LEU A N 1
ATOM 1475 C CA . LEU A 1 193 ? -9.555 -6.884 3.222 1.00 44.97 193 LEU A CA 1
ATOM 1476 C C . LEU A 1 193 ? -10.931 -7.357 3.668 1.00 44.97 193 LEU A C 1
ATOM 1478 O O . LEU A 1 193 ? -11.805 -6.532 3.928 1.00 44.97 193 LEU A O 1
ATOM 1482 N N . ASN A 1 194 ? -11.100 -8.673 3.756 1.00 43.38 194 ASN A N 1
ATOM 1483 C CA . ASN A 1 194 ? -12.338 -9.284 4.219 1.00 43.38 194 ASN A CA 1
ATOM 1484 C C . ASN A 1 194 ? -11.999 -10.328 5.274 1.00 43.38 194 ASN A C 1
ATOM 1486 O O . ASN A 1 194 ? -11.146 -11.183 5.033 1.00 43.38 194 ASN A O 1
ATOM 1490 N N . ARG A 1 195 ? -12.722 -10.339 6.387 1.00 32.88 195 ARG A N 1
ATOM 1491 C CA . ARG A 1 195 ? -12.853 -11.545 7.204 1.00 32.88 195 ARG A CA 1
ATOM 1492 C C . ARG A 1 195 ? -13.937 -12.441 6.578 1.00 32.88 195 ARG A C 1
ATOM 1494 O O . ARG A 1 195 ? -14.909 -11.962 5.999 1.00 32.88 195 ARG A O 1
ATOM 1501 N N . ARG A 1 196 ? -13.704 -13.754 6.556 1.00 35.00 196 ARG A N 1
ATOM 1502 C CA . ARG A 1 196 ? -14.745 -14.760 6.294 1.00 35.00 196 ARG A CA 1
ATOM 1503 C C . ARG A 1 196 ? -14.564 -15.877 7.300 1.00 35.00 196 ARG A C 1
ATOM 1505 O O . ARG A 1 196 ? -13.476 -16.457 7.349 1.00 35.00 196 ARG A O 1
ATOM 1512 N N . ASP A 1 197 ? -15.633 -16.217 8.006 1.00 35.19 197 ASP A N 1
ATOM 1513 C CA . ASP A 1 197 ? -15.739 -17.487 8.712 1.00 35.19 197 ASP A CA 1
ATOM 1514 C C . ASP A 1 197 ? -15.651 -18.637 7.698 1.00 35.19 197 ASP A C 1
ATOM 1516 O O . ASP A 1 197 ? -16.530 -18.829 6.855 1.00 35.19 197 ASP A O 1
ATOM 1520 N N . GLN A 1 198 ? -14.584 -19.429 7.774 1.00 35.69 198 GLN A N 1
ATOM 1521 C CA . GLN A 1 198 ? -14.583 -20.777 7.212 1.00 35.69 198 GLN A CA 1
ATOM 1522 C C . GLN A 1 198 ? -15.173 -21.737 8.246 1.00 35.69 198 GLN A C 1
ATOM 1524 O O . GLN A 1 198 ? -14.448 -22.530 8.822 1.00 35.69 198 GLN A O 1
ATOM 1529 N N . HIS A 1 199 ? -16.486 -21.664 8.472 1.00 36.25 199 HIS A N 1
ATOM 1530 C CA . HIS A 1 199 ? -17.283 -22.802 8.941 1.00 36.25 199 HIS A CA 1
ATOM 1531 C C . HIS A 1 199 ? -18.743 -22.642 8.498 1.00 36.25 199 HIS A C 1
ATOM 1533 O O . HIS A 1 199 ? -19.630 -22.251 9.249 1.00 36.25 199 HIS A O 1
ATOM 1539 N N . ARG A 1 200 ? -19.004 -22.999 7.239 1.00 36.00 200 ARG A N 1
ATOM 1540 C CA . ARG A 1 200 ? -20.296 -23.558 6.828 1.00 36.00 200 ARG A CA 1
ATOM 1541 C C . ARG A 1 200 ? -20.014 -24.867 6.113 1.00 36.00 200 ARG A C 1
ATOM 1543 O O . ARG A 1 200 ? -19.621 -24.868 4.953 1.00 36.00 200 ARG A O 1
ATOM 1550 N N . GLY A 1 201 ? -20.160 -25.957 6.855 1.00 34.12 201 GLY A N 1
ATOM 1551 C CA . GLY A 1 201 ? -19.965 -27.306 6.346 1.00 34.12 201 GLY A CA 1
ATOM 1552 C C . GLY A 1 201 ? -19.871 -28.353 7.447 1.00 34.12 201 GLY A C 1
ATOM 1553 O O . GLY A 1 201 ? -18.894 -29.083 7.464 1.00 34.12 201 GLY A O 1
ATOM 1554 N N . MET A 1 202 ? -20.836 -28.387 8.371 1.00 29.05 202 MET A N 1
ATOM 1555 C CA . MET A 1 202 ? -21.365 -29.644 8.919 1.00 29.05 202 MET A CA 1
ATOM 1556 C C . MET A 1 202 ? -22.574 -29.345 9.814 1.00 29.05 202 MET A C 1
ATOM 1558 O O . MET A 1 202 ? -22.433 -28.825 10.915 1.00 29.05 202 MET A O 1
ATOM 1562 N N . PHE A 1 203 ? -23.763 -29.655 9.311 1.00 29.22 203 PHE A N 1
ATOM 1563 C CA . PHE A 1 203 ? -24.888 -30.094 10.128 1.00 29.22 203 PHE A CA 1
ATOM 1564 C C . PHE A 1 203 ? -25.422 -31.372 9.475 1.00 29.22 203 PHE A C 1
ATOM 1566 O O . PHE A 1 203 ? -25.598 -31.374 8.254 1.00 29.22 203 PHE A O 1
ATOM 1573 N N . SER A 1 204 ? -25.685 -32.379 10.324 1.00 30.86 204 SER A N 1
ATOM 1574 C CA . SER A 1 204 ? -26.321 -33.700 10.096 1.00 30.86 204 SER A CA 1
ATOM 1575 C C . SER A 1 204 ? -25.576 -34.660 9.151 1.00 30.86 204 SER A C 1
ATOM 1577 O O . SER A 1 204 ? -25.216 -34.267 8.049 1.00 30.86 204 SER A O 1
ATOM 1579 N N . GLU A 1 205 ? -25.290 -35.915 9.507 1.00 33.16 205 GLU A N 1
ATOM 1580 C CA . GLU A 1 205 ? -25.884 -36.842 10.499 1.00 33.16 205 GLU A CA 1
ATOM 1581 C C . GLU A 1 205 ? -24.891 -37.336 11.565 1.00 33.16 205 GLU A C 1
ATOM 1583 O O . GLU A 1 205 ? -23.679 -37.425 11.262 1.00 33.16 205 GLU A O 1
#